Protein 2OGB (pdb70)

Organism: Mus musculus (NCBI:txid10090)

Nearest PDB structures (foldseek):
  2gwf-assembly2_D  TM=9.960E-01  e=7.190E-21  Homo sapiens
  2fzp-assembly1_A  TM=9.954E-01  e=4.644E-20  Homo sapiens
  2gwf-assembly2_D  TM=9.995E-01  e=9.262E-23  Homo sapiens
  2fzp-assembly1_A  TM=9.907E-01  e=5.782E-21  Homo sapiens

Secondary structure (DSSP, 8-state):
-HHHHHHHHHHSPBEEES-TT---S--HHHHHHHHHHHHHTT--HHHHHHHHHTTSGGGS-TTTSSHHHH--HHHHTT---EE-TTSS-EE--TT--------SS-----SS-EEE-/-HHHHHHHHHHHHHSPB-EES-TT---S--HHHHHHHHHHHHHTT--TTTHHHHHHTTSGGGS-TTTSSHHHH--TTGGGG---EE-TTSS-EE--TT--------SS-----SS-EE-

Sequence (236 aa):
EYNEILEWVNSLQPARVTRWGGISTPDAVLQAVIKRSLVESGCPASIVNELIENAHERSWPQGLATLETRQNRRYYENYVAKRIPGKQAVVVACENQHGDDVQEPGLVIFAHGVEEISTIEYNEILEWVNSLQPARVTRWGGISTPDAVLQAVIKRSLVESGCPASIVNELIENAHERSWPQGLATLETRQNRRYYENYVAKRIPGKQAVVVACENQHGDDVQEPGLVIFAHGVEE

InterPro domains:
  IPR001841 Zinc finger, RING-type [PF13923] (18-55)
  IPR001841 Zinc finger, RING-type [PS50089] (18-57)
  IPR001841 Zinc finger, RING-type [SM00184] (18-56)
  IPR013010 Zinc finger, SIAH-type [PS51081] (78-138)
  IPR013083 Zinc finger, RING/FYVE/PHD-type [G3DSA:3.30.40.10] (2-78)
  IPR013083 Zinc finger, RING/FYVE/PHD-type [G3DSA:3.30.40.10] (79-132)
  IPR015036 E3 ubiquitin-protein ligase NRDP1 [PF08941] (137-315)
  IPR017907 Zinc finger, RING-type, conserved site [PS00518] (34-43)
  IPR037255 NRDP1, C-terminal [SSF160088] (194-316)

GO terms:
  GO:0005515 protein binding (F, IPI)
  GO:0005128 erythropoietin receptor binding (F, IDA)
  GO:0005135 interleukin-3 receptor binding (F, IDA)
  GO:0045619 regulation of lymphocyte differentiation (P, IDA)
  GO:0045637 regulation of myeloid cell differentiation (P, IDA)
  GO:0000209 protein polyubiquitination (P, IDA)
  GO:1901525 negative regulation of mitophagy (P, IGI)

Solvent-accessible surface area: 13111 Å² total

Foldseek 3Di:
DVVLQVVLQVVFAWKDQQCLVFPQADDPVVLVVLLVLCVVSSNDPVCSVVQSVQAHLVNQQQCRNDPVSSVVVVVVNVFRWTDRPPFQKTWTPVVVVVDCSADPPTYMHGPDRMDGD/DVVQVVVQVVLQVLFAWKQFDDLLFDQADDPVVLVVLLVLCVVSVHDPVCSVVQSVQQHLVNQFPCRNDPVSSVVVVVVRLWGWTDSPPFQKTWTDVRPVVDPSADPPTYMHGPDGMDD

B-factor: mean 43.31, std 9.73, range [18.59, 101.83]

Structure (mmCIF, N/CA/C/O backbone):
data_2OGB
#
_entry.id   2OGB
#
_cell.length_a   157.427
_cell.length_b   58.227
_cell.length_c   37.387
_cell.angle_alpha   90.00
_cell.angle_beta   101.53
_cell.angle_gamma   90.00
#
_symmetry.space_group_name_H-M   'C 1 2 1'
#
loop_
_entity.id
_entity.type
_entity.pdbx_description
1 polymer 'RING finger protein 41'
2 non-polymer 'THIOCYANATE ION'
3 non-polymer GLYCEROL
4 water water
#
loop_
_atom_site.group_PDB
_atom_site.id
_atom_site.type_symbol
_atom_site.label_atom_id
_atom_site.label_alt_id
_atom_site.label_comp_id
_atom_site.label_asym_id
_atom_site.label_entity_id
_atom_site.label_seq_id
_atom_site.pdbx_PDB_ins_code
_atom_site.Cartn_x
_atom_site.Cartn_y
_atom_site.Cartn_z
_atom_site.occupancy
_atom_site.B_iso_or_equiv
_atom_site.auth_seq_id
_atom_site.auth_comp_id
_atom_site.auth_asym_id
_atom_site.auth_atom_id
_atom_site.pdbx_PDB_model_num
ATOM 1 N N . GLU A 1 4 ? -34.529 14.855 -14.662 1.00 48.56 195 GLU A N 1
ATOM 2 C CA . GLU A 1 4 ? -34.300 13.821 -13.618 1.00 48.25 195 GLU A CA 1
ATOM 3 C C . GLU A 1 4 ? -35.540 13.635 -12.744 1.00 46.32 195 GLU A C 1
ATOM 4 O O . GLU A 1 4 ? -35.911 12.506 -12.412 1.00 45.63 195 GLU A O 1
ATOM 10 N N . TYR A 1 5 ? -36.159 14.759 -12.384 1.00 43.00 196 TYR A N 1
ATOM 11 C CA . TYR A 1 5 ? -37.351 14.792 -11.544 1.00 42.75 196 TYR A CA 1
ATOM 12 C C . TYR A 1 5 ? -38.493 14.002 -12.169 1.00 40.41 196 TYR A C 1
ATOM 13 O O . TYR A 1 5 ? -39.144 13.208 -11.499 1.00 36.61 196 TYR A O 1
ATOM 22 N N . ASN A 1 6 ? -38.737 14.223 -13.456 1.00 40.12 197 ASN A N 1
ATOM 23 C CA . ASN A 1 6 ? -39.808 13.506 -14.144 1.00 41.82 197 ASN A CA 1
ATOM 24 C C . ASN A 1 6 ? -39.517 12.013 -14.302 1.00 39.65 197 ASN A C 1
ATOM 25 O O . ASN A 1 6 ? -40.438 11.210 -14.240 1.00 40.73 197 ASN A O 1
ATOM 30 N N . GLU A 1 7 ? -38.249 11.657 -14.520 1.00 39.98 198 GLU A N 1
ATOM 31 C CA . GLU A 1 7 ? -37.852 10.254 -14.653 1.00 41.47 198 GLU A CA 1
ATOM 32 C C . GLU A 1 7 ? -38.389 9.554 -13.418 1.00 41.04 198 GLU A C 1
ATOM 33 O O . GLU A 1 7 ? -39.238 8.653 -13.470 1.00 40.31 198 GLU A O 1
ATOM 39 N N . ILE A 1 8 ? -37.889 10.040 -12.293 1.00 40.22 199 ILE A N 1
ATOM 40 C CA . ILE A 1 8 ? -38.251 9.511 -11.000 1.00 39.35 199 ILE A CA 1
ATOM 41 C C . ILE A 1 8 ? -39.746 9.605 -10.718 1.00 36.85 199 ILE A C 1
ATOM 42 O O . ILE A 1 8 ? -40.367 8.619 -10.287 1.00 37.19 199 ILE A O 1
ATOM 47 N N . LEU A 1 9 ? -40.342 10.766 -10.980 1.00 35.78 200 LEU A N 1
ATOM 48 C CA . LEU A 1 9 ? -41.779 10.930 -10.724 1.00 37.14 200 LEU A CA 1
ATOM 49 C C . LEU A 1 9 ? -42.614 9.896 -11.467 1.00 37.07 200 LEU A C 1
ATOM 50 O O . LEU A 1 9 ? -43.500 9.259 -10.894 1.00 35.32 200 LEU A O 1
ATOM 55 N N . GLU A 1 10 ? -42.324 9.735 -12.751 1.00 35.44 201 GLU A N 1
ATOM 56 C CA . GLU A 1 10 ? -43.077 8.788 -13.553 1.00 37.12 201 GLU A CA 1
ATOM 57 C C . GLU A 1 10 ? -42.812 7.361 -13.101 1.00 38.72 201 GLU A C 1
ATOM 58 O O . GLU A 1 10 ? -43.728 6.543 -13.093 1.00 42.62 201 GLU A O 1
ATOM 64 N N . TRP A 1 11 ? -41.573 7.057 -12.720 1.00 37.97 202 TRP A N 1
ATOM 65 C CA . TRP A 1 11 ? -41.265 5.703 -12.258 1.00 36.71 202 TRP A CA 1
ATOM 66 C C . TRP A 1 11 ? -42.044 5.422 -10.977 1.00 36.18 202 TRP A C 1
ATOM 67 O O . TRP A 1 11 ? -42.717 4.398 -10.845 1.00 37.39 202 TRP A O 1
ATOM 78 N N . VAL A 1 12 ? -41.961 6.346 -10.030 1.00 36.73 203 VAL A N 1
ATOM 79 C CA . VAL A 1 12 ? -42.658 6.190 -8.762 1.00 39.18 203 VAL A CA 1
ATOM 80 C C . VAL A 1 12 ? -44.167 6.019 -8.944 1.00 40.28 203 VAL A C 1
ATOM 81 O O . VAL A 1 12 ? -44.769 5.110 -8.369 1.00 43.52 203 VAL A O 1
ATOM 85 N N . ASN A 1 13 ? -44.778 6.889 -9.747 1.00 43.23 204 ASN A N 1
ATOM 86 C CA . ASN A 1 13 ? -46.217 6.815 -9.980 1.00 42.72 204 ASN A CA 1
ATOM 87 C C . ASN A 1 13 ? -46.649 5.536 -10.676 1.00 42.97 204 ASN A C 1
ATOM 88 O O . ASN A 1 13 ? -47.785 5.088 -10.508 1.00 44.72 204 ASN A O 1
ATOM 93 N N . SER A 1 14 ? -45.744 4.930 -11.434 1.00 39.73 205 SER A N 1
ATOM 94 C CA . SER A 1 14 ? -46.084 3.704 -12.144 1.00 39.55 205 SER A CA 1
ATOM 95 C C . SER A 1 14 ? -46.108 2.478 -11.224 1.00 41.67 205 SER A C 1
ATOM 96 O O . SER A 1 14 ? -46.627 1.426 -11.599 1.00 41.26 205 SER A O 1
ATOM 99 N N . LEU A 1 15 ? -45.537 2.629 -10.028 1.00 39.82 206 LEU A N 1
ATOM 100 C CA . LEU A 1 15 ? -45.487 1.542 -9.054 1.00 41.50 206 LEU A CA 1
ATOM 101 C C . LEU A 1 15 ? -46.785 1.437 -8.289 1.00 42.48 206 LEU A C 1
ATOM 102 O O . LEU A 1 15 ? -47.455 2.443 -8.034 1.00 44.56 206 LEU A O 1
ATOM 107 N N . GLN A 1 16 ? -47.144 0.224 -7.908 1.00 43.83 207 GLN A N 1
ATOM 108 C CA . GLN A 1 16 ? -48.372 0.022 -7.196 1.00 48.16 207 GLN A CA 1
ATOM 109 C C . GLN A 1 16 ? -48.299 0.338 -5.718 1.00 46.74 207 GLN A C 1
ATOM 110 O O . GLN A 1 16 ? -47.263 0.134 -5.076 1.00 46.94 207 GLN A O 1
ATOM 116 N N . PRO A 1 17 ? -49.249 0.809 -5.247 1.00 47.55 208 PRO A N 1
ATOM 117 C CA . PRO A 1 17 ? -49.286 1.133 -3.818 1.00 46.40 208 PRO A CA 1
ATOM 118 C C . PRO A 1 17 ? -49.284 -0.178 -3.051 1.00 46.59 208 PRO A C 1
ATOM 119 O O . PRO A 1 17 ? -50.078 -1.070 -3.326 1.00 45.25 208 PRO A O 1
ATOM 123 N N . ALA A 1 18 ? -48.358 -0.307 -2.114 1.00 44.57 209 ALA A N 1
ATOM 124 C CA . ALA A 1 18 ? -48.252 -1.532 -1.329 1.00 43.66 209 ALA A CA 1
ATOM 125 C C . ALA A 1 18 ? -48.822 -1.412 0.080 1.00 45.37 209 ALA A C 1
ATOM 126 O O . ALA A 1 18 ? -48.680 -0.384 0.741 1.00 48.44 209 ALA A O 1
ATOM 128 N N . ARG A 1 19 ? -49.484 -2.474 0.523 1.00 44.35 210 ARG A N 1
ATOM 129 C CA . ARG A 1 19 ? -50.038 -2.514 1.866 1.00 44.59 210 ARG A CA 1
ATOM 130 C C . ARG A 1 19 ? -49.259 -3.560 2.668 1.00 43.09 210 ARG A C 1
ATOM 131 O O . ARG A 1 19 ? -49.412 -4.753 2.446 1.00 42.51 210 ARG A O 1
ATOM 139 N N . VAL A 1 20 ? -48.416 -3.110 3.592 1.00 41.33 211 VAL A N 1
ATOM 140 C CA . VAL A 1 20 ? -47.650 -4.029 4.424 1.00 41.84 211 VAL A CA 1
ATOM 141 C C . VAL A 1 20 ? -48.548 -4.427 5.595 1.00 43.17 211 VAL A C 1
ATOM 142 O O . VAL A 1 20 ? -48.859 -3.592 6.447 1.00 46.22 211 VAL A O 1
ATOM 146 N N . THR A 1 21 ? -48.968 -5.690 5.632 1.00 42.87 212 THR A N 1
ATOM 147 C CA . THR A 1 21 ? -49.857 -6.165 6.691 1.00 43.60 212 THR A CA 1
ATOM 148 C C . THR A 1 21 ? -49.120 -6.784 7.874 1.00 45.54 212 THR A C 1
ATOM 149 O O . THR A 1 21 ? -49.681 -6.900 8.960 1.00 45.26 212 THR A O 1
ATOM 153 N N . ARG A 1 22 ? -47.864 -7.174 7.679 1.00 45.51 213 ARG A N 1
ATOM 154 C CA . ARG A 1 22 ? -47.100 -7.758 8.771 1.00 46.64 213 ARG A CA 1
ATOM 155 C C . ARG A 1 22 ? -45.729 -7.099 8.891 1.00 45.62 213 ARG A C 1
ATOM 156 O O . ARG A 1 22 ? -44.741 -7.566 8.314 1.00 44.80 213 ARG A O 1
ATOM 164 N N . TRP A 1 23 ? -45.673 -6.007 9.644 1.00 43.95 214 TRP A N 1
ATOM 165 C CA . TRP A 1 23 ? -44.422 -5.288 9.831 1.00 42.99 214 TRP A CA 1
ATOM 166 C C . TRP A 1 23 ? -43.373 -6.119 10.555 1.00 41.94 214 TRP A C 1
ATOM 167 O O . TRP A 1 23 ? -42.180 -5.865 10.422 1.00 41.83 214 TRP A O 1
ATOM 178 N N . GLY A 1 24 ? -43.822 -7.113 11.315 1.00 41.40 215 GLY A N 1
ATOM 179 C CA . GLY A 1 24 ? -42.895 -7.964 12.041 1.00 41.50 215 GLY A CA 1
ATOM 180 C C . GLY A 1 24 ? -42.158 -8.925 11.125 1.00 42.44 215 GLY A C 1
ATOM 181 O O . GLY A 1 24 ? -41.143 -9.498 11.514 1.00 41.64 215 GLY A O 1
ATOM 182 N N . GLY A 1 25 ? -42.662 -9.092 9.905 1.00 42.46 216 GLY A N 1
ATOM 183 C CA . GLY A 1 25 ? -42.024 -9.991 8.955 1.00 39.99 216 GLY A CA 1
ATOM 184 C C . GLY A 1 25 ? -40.908 -9.347 8.149 1.00 38.27 216 GLY A C 1
ATOM 185 O O . GLY A 1 25 ? -40.471 -9.899 7.141 1.00 38.58 216 GLY A O 1
ATOM 194 N N . ILE A 1 27 ? -37.307 -8.162 6.859 1.00 39.99 218 ILE A N 1
ATOM 195 C CA . ILE A 1 27 ? -35.985 -8.784 6.778 1.00 39.68 218 ILE A CA 1
ATOM 196 C C . ILE A 1 27 ? -34.969 -7.643 6.855 1.00 40.33 218 ILE A C 1
ATOM 197 O O . ILE A 1 27 ? -34.599 -7.049 5.838 1.00 40.19 218 ILE A O 1
ATOM 202 N N . SER A 1 28 ? -34.524 -7.352 8.071 1.00 38.55 219 SER A N 1
ATOM 203 C CA . SER A 1 28 ? -33.591 -6.264 8.334 1.00 40.56 219 SER A CA 1
ATOM 204 C C . SER A 1 28 ? -32.168 -6.493 7.845 1.00 40.06 219 SER A C 1
ATOM 205 O O . SER A 1 28 ? 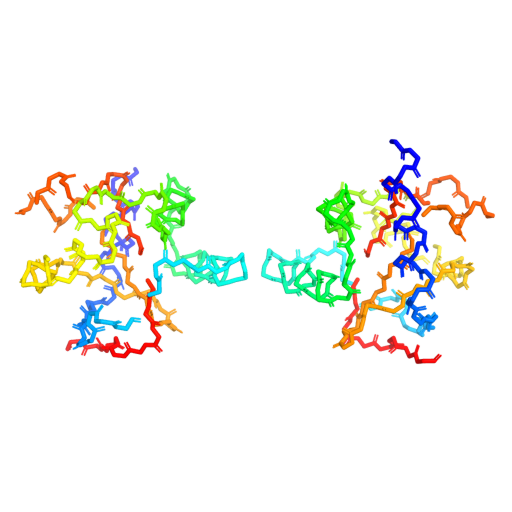-31.406 -5.546 7.666 1.00 37.58 219 SER A O 1
ATOM 208 N N . THR A 1 29 ? -31.815 -7.752 7.624 1.00 42.34 220 THR A N 1
ATOM 209 C CA . THR A 1 29 ? -30.479 -8.084 7.161 1.00 41.21 220 THR A CA 1
ATOM 210 C C . THR A 1 29 ? -30.529 -9.032 5.950 1.00 40.74 220 THR A C 1
ATOM 211 O O . THR A 1 29 ? -30.200 -10.219 6.099 1.00 40.30 220 THR A O 1
ATOM 215 N N . PRO A 1 30 ? -30.890 -8.601 4.906 1.00 40.25 221 PRO A N 1
ATOM 216 C CA . PRO A 1 30 ? -30.958 -9.440 3.704 1.00 39.36 221 PRO A CA 1
ATOM 217 C C . PRO A 1 30 ? -29.552 -9.799 3.250 1.00 40.59 221 PRO A C 1
ATOM 218 O O . PRO A 1 30 ? -28.670 -8.939 3.258 1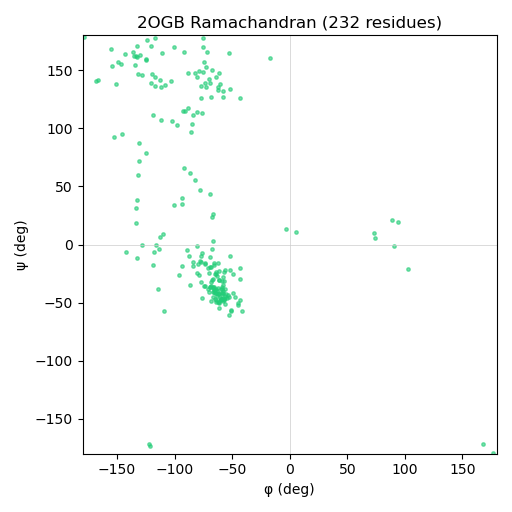.00 40.26 221 PRO A O 1
ATOM 222 N N . ASP A 1 31 ? -29.335 -11.049 2.827 1.00 39.42 222 ASP A N 1
ATOM 223 C CA . ASP A 1 31 ? -28.007 -11.456 2.369 1.00 38.13 222 ASP A CA 1
ATOM 224 C C . ASP A 1 31 ? -27.707 -10.905 0.986 1.00 35.70 222 ASP A C 1
ATOM 225 O O . ASP A 1 31 ? -28.547 -10.261 0.375 1.00 36.64 222 ASP A O 1
ATOM 230 N N . ALA A 1 32 ? -26.500 -11.174 0.503 1.00 37.38 223 ALA A N 1
ATOM 231 C CA . ALA A 1 32 ? -26.051 -10.693 -0.798 1.00 36.47 223 ALA A CA 1
ATOM 232 C C . ALA A 1 32 ? -26.956 -11.097 -1.958 1.00 37.25 223 ALA A C 1
ATOM 233 O O . ALA A 1 32 ? -27.163 -10.314 -2.883 1.00 40.04 223 ALA A O 1
ATOM 235 N N . VAL A 1 33 ? -27.483 -12.317 -1.919 1.00 37.76 224 VAL A N 1
ATOM 236 C CA . VAL A 1 33 ? -28.361 -12.778 -2.985 1.00 37.75 224 VAL A CA 1
ATOM 237 C C . VAL A 1 33 ? -29.680 -12.014 -2.975 1.00 36.07 224 VAL A C 1
ATOM 238 O O . VAL A 1 33 ? -30.126 -11.536 -4.013 1.00 37.22 224 VAL A O 1
ATOM 242 N N . LEU A 1 34 ? -30.304 -11.898 -1.807 1.00 36.24 225 LEU A N 1
ATOM 243 C CA . LEU A 1 34 ? -31.578 -11.190 -1.734 1.00 35.69 225 LEU A CA 1
ATOM 244 C C . LEU A 1 34 ? -31.434 -9.729 -2.196 1.00 35.80 225 LEU A C 1
ATOM 245 O O . LEU A 1 34 ? -32.308 -9.185 -2.876 1.00 35.08 225 LEU A O 1
ATOM 250 N N . GLN A 1 35 ? -30.316 -9.105 -1.844 1.00 36.35 226 GLN A N 1
ATOM 251 C CA . GLN A 1 35 ? -30.066 -7.730 -2.245 1.00 35.89 226 GLN A CA 1
ATOM 252 C C . GLN A 1 35 ? -29.966 -7.632 -3.767 1.00 35.51 226 GLN A C 1
ATOM 253 O O . GLN A 1 35 ? -30.535 -6.727 -4.375 1.00 35.79 226 GLN A O 1
ATOM 259 N N . ALA A 1 36 ? -29.247 -8.569 -4.378 1.00 37.19 227 ALA A N 1
ATOM 260 C CA . ALA A 1 36 ? -29.085 -8.560 -5.827 1.00 37.92 227 ALA A CA 1
ATOM 261 C C . ALA A 1 36 ? -30.447 -8.758 -6.483 1.00 37.83 227 ALA A C 1
ATOM 262 O O . ALA A 1 36 ? -30.770 -8.102 -7.468 1.00 41.08 227 ALA A O 1
ATOM 264 N N . VAL A 1 37 ? -31.249 -9.647 -5.906 1.00 36.63 228 VAL A N 1
ATOM 265 C CA . VAL A 1 37 ? -32.585 -9.937 -6.404 1.00 36.23 228 VAL A CA 1
ATOM 266 C C . VAL A 1 37 ? -33.506 -8.708 -6.411 1.00 39.33 228 VAL A C 1
ATOM 267 O O . VAL A 1 37 ? -34.212 -8.444 -7.393 1.00 37.25 228 VAL A O 1
ATOM 271 N N . ILE A 1 38 ? -33.514 -7.970 -5.306 1.00 38.39 229 ILE A N 1
ATOM 272 C CA . ILE A 1 38 ? -34.354 -6.781 -5.219 1.00 38.23 229 ILE A CA 1
ATOM 273 C C . ILE A 1 38 ? -33.868 -5.727 -6.218 1.00 38.06 229 ILE A C 1
ATOM 274 O O . ILE A 1 38 ? -34.673 -5.059 -6.847 1.00 38.12 229 ILE A O 1
ATOM 279 N N . LYS A 1 39 ? -32.555 -5.592 -6.378 1.00 37.08 230 LYS A N 1
ATOM 280 C CA . LYS A 1 39 ? -32.041 -4.631 -7.345 1.00 37.40 230 LYS A CA 1
ATOM 281 C C . LYS A 1 39 ? -32.502 -5.029 -8.749 1.00 36.10 230 LYS A C 1
ATOM 282 O O . LYS A 1 39 ? -32.916 -4.182 -9.549 1.00 37.07 230 LYS A O 1
ATOM 288 N N . ARG A 1 40 ? -32.439 -6.323 -9.049 1.00 38.91 231 ARG A N 1
ATOM 289 C CA . ARG A 1 40 ? -32.865 -6.795 -10.358 1.00 38.95 231 ARG A CA 1
ATOM 290 C C . ARG A 1 40 ? -34.320 -6.417 -10.585 1.00 39.83 231 ARG A C 1
ATOM 291 O O . ARG A 1 40 ? -34.688 -5.983 -11.674 1.00 41.19 231 ARG A O 1
ATOM 299 N N . SER A 1 41 ? -35.145 -6.569 -9.553 1.00 40.91 232 SER A N 1
ATOM 300 C CA . SER A 1 41 ? -36.559 -6.218 -9.658 1.00 40.41 232 SER A CA 1
ATOM 301 C C . SER A 1 41 ? -36.739 -4.717 -9.897 1.00 39.98 232 SER A C 1
ATOM 302 O O . SER A 1 41 ? -37.572 -4.309 -10.703 1.00 37.06 232 SER A O 1
ATOM 305 N N . LEU A 1 42 ? -35.956 -3.899 -9.193 1.00 38.65 233 LEU A N 1
ATOM 306 C CA . LEU A 1 42 ? -36.033 -2.442 -9.360 1.00 38.32 233 LEU A CA 1
ATOM 307 C C . LEU A 1 42 ? -35.660 -2.062 -10.799 1.00 40.06 233 LEU A C 1
ATOM 308 O O . LEU A 1 42 ? -36.366 -1.302 -11.472 1.00 40.80 233 LEU A O 1
ATOM 313 N N . VAL A 1 43 ? -34.540 -2.604 -11.252 1.00 39.48 234 VAL A N 1
ATOM 314 C CA . VAL A 1 43 ? -34.060 -2.369 -12.604 1.00 40.51 234 VAL A CA 1
ATOM 315 C C . VAL A 1 43 ? -35.114 -2.719 -13.646 1.00 40.68 234 VAL A C 1
ATOM 316 O O . VAL A 1 43 ? -35.347 -1.963 -14.596 1.00 41.96 234 VAL A O 1
ATOM 320 N N . GLU A 1 44 ? -35.755 -3.868 -13.487 1.00 40.50 235 GLU A N 1
ATOM 321 C CA . GLU A 1 44 ? -36.766 -4.294 -14.447 1.00 41.47 235 GLU A CA 1
ATOM 322 C C . GLU A 1 44 ? -38.040 -3.456 -14.389 1.00 41.89 235 GLU A C 1
ATOM 323 O O . GLU A 1 44 ? -38.764 -3.367 -15.381 1.00 42.23 235 GLU A O 1
ATOM 329 N N . SER A 1 45 ? -38.312 -2.841 -13.241 1.00 39.37 236 SER A N 1
ATOM 330 C CA . SER A 1 45 ? -39.501 -2.009 -13.104 1.00 37.18 236 SER A CA 1
ATOM 331 C C . SER A 1 45 ? -39.230 -0.626 -13.720 1.00 39.25 236 SER A C 1
ATOM 332 O O . SER A 1 45 ? -40.114 0.237 -13.752 1.00 35.80 236 SER A O 1
ATOM 335 N N . GLY A 1 46 ? -38.014 -0.427 -14.223 1.00 36.37 237 GLY A N 1
ATOM 336 C CA . GLY A 1 46 ? -37.659 0.849 -14.833 1.00 37.19 237 GLY A CA 1
ATOM 337 C C . GLY A 1 46 ? -37.104 1.902 -13.881 1.00 37.48 237 GLY A C 1
ATOM 338 O O . GLY A 1 46 ? -37.123 3.099 -14.189 1.00 37.79 237 GLY A O 1
ATOM 339 N N . CYS A 1 47 ? -36.590 1.472 -12.731 1.00 37.13 238 CYS A N 1
ATOM 340 C CA . CYS A 1 47 ? -36.047 2.412 -11.751 1.00 38.14 238 CYS A CA 1
ATOM 341 C C . CYS A 1 47 ? -34.933 3.257 -12.367 1.00 39.82 238 CYS A C 1
ATOM 342 O O . CYS A 1 47 ? -34.051 2.725 -13.038 1.00 39.85 238 CYS A O 1
ATOM 345 N N . PRO A 1 48 ? -34.965 4.395 -12.196 1.00 40.93 239 PRO A N 1
ATOM 346 C CA . PRO A 1 48 ? -33.923 5.270 -12.756 1.00 41.59 239 PRO A CA 1
ATOM 347 C C . PRO A 1 48 ? -32.545 4.940 -12.177 1.00 41.84 239 PRO A C 1
ATOM 348 O O . PRO A 1 48 ? -32.404 4.757 -10.973 1.00 40.86 239 PRO A O 1
ATOM 352 N N . ALA A 1 49 ? -31.541 4.875 -13.048 1.00 43.59 240 ALA A N 1
ATOM 353 C CA . ALA A 1 49 ? -30.170 4.566 -12.649 1.00 43.41 240 ALA A CA 1
ATOM 354 C C . ALA A 1 49 ? -29.600 5.540 -11.620 1.00 44.95 240 ALA A C 1
ATOM 355 O O . ALA A 1 49 ? -28.720 5.176 -10.834 1.00 46.88 240 ALA A O 1
ATOM 357 N N . SER A 1 50 ? -30.088 6.778 -11.630 1.00 40.96 241 SER A N 1
ATOM 358 C CA . SER A 1 50 ? -29.589 7.783 -10.699 1.00 40.90 241 SER A CA 1
ATOM 359 C C . SER A 1 50 ? -29.890 7.488 -9.227 1.00 40.99 241 SER A C 1
ATOM 360 O O . SER A 1 50 ? -29.274 8.082 -8.341 1.00 40.55 241 SER A O 1
ATOM 363 N N . ILE A 1 51 ? -30.819 6.575 -8.952 1.00 40.27 242 ILE A N 1
ATOM 364 C CA . ILE A 1 51 ? -31.153 6.252 -7.563 1.00 38.60 242 ILE A CA 1
ATOM 365 C C . ILE A 1 51 ? -31.218 4.766 -7.248 1.00 40.31 242 ILE A C 1
ATOM 366 O O . ILE A 1 51 ? -31.280 4.394 -6.085 1.00 41.84 242 ILE A O 1
ATOM 371 N N . VAL A 1 52 ? -31.205 3.914 -8.269 1.00 40.26 243 VAL A N 1
ATOM 372 C CA . VAL A 1 52 ? -31.310 2.480 -8.023 1.00 41.41 243 VAL A CA 1
ATOM 373 C C . VAL A 1 52 ? -30.291 1.923 -7.017 1.00 42.32 243 VAL A C 1
ATOM 374 O O . VAL A 1 52 ? -30.660 1.163 -6.122 1.00 42.47 243 VAL A O 1
ATOM 378 N N . ASN A 1 53 ? -29.028 2.319 -7.136 1.00 42.58 244 ASN A N 1
ATOM 379 C CA . ASN A 1 53 ? -27.994 1.832 -6.219 1.00 44.30 244 ASN A CA 1
ATOM 380 C C . ASN A 1 53 ? -28.148 2.347 -4.784 1.00 44.66 244 ASN A C 1
ATOM 381 O O . ASN A 1 53 ? -27.795 1.654 -3.833 1.00 43.75 244 ASN A O 1
ATOM 386 N N . GLU A 1 54 ? -28.670 3.559 -4.624 1.00 43.75 245 GLU A N 1
ATOM 387 C CA . GLU A 1 54 ? -28.847 4.119 -3.284 1.00 45.64 245 GLU A CA 1
ATOM 388 C C . GLU A 1 54 ? -29.980 3.402 -2.545 1.00 43.39 245 GLU A C 1
ATOM 389 O O . GLU A 1 54 ? -29.885 3.144 -1.350 1.00 41.49 245 GLU A O 1
ATOM 395 N N . LEU A 1 55 ? -31.047 3.070 -3.262 1.00 42.74 246 LEU A N 1
ATOM 396 C CA . LEU A 1 55 ? -32.166 2.359 -2.650 1.00 42.24 246 LEU A CA 1
ATOM 397 C C . LEU A 1 55 ? -31.731 1.002 -2.101 1.00 42.46 246 LEU A C 1
ATOM 398 O O . LEU A 1 55 ? -32.133 0.615 -1.007 1.00 41.27 246 LEU A O 1
ATOM 403 N N . ILE A 1 56 ? -30.915 0.281 -2.863 1.00 42.44 247 ILE A N 1
ATOM 404 C CA . ILE A 1 56 ? -30.450 -1.034 -2.434 1.00 43.06 24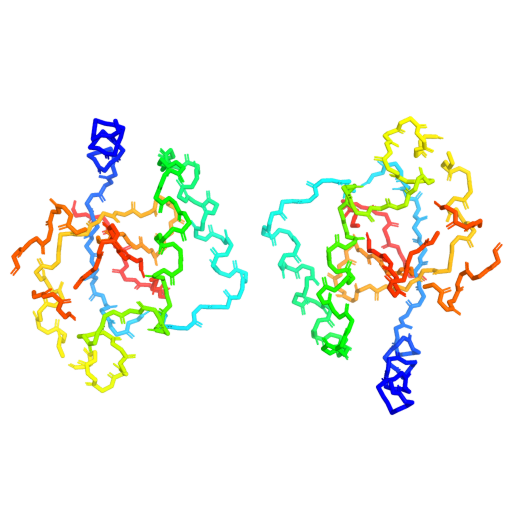7 ILE A CA 1
ATOM 405 C C . ILE A 1 56 ? -29.543 -0.928 -1.215 1.00 43.26 247 ILE A C 1
ATOM 406 O O . ILE A 1 56 ? -29.626 -1.742 -0.295 1.00 41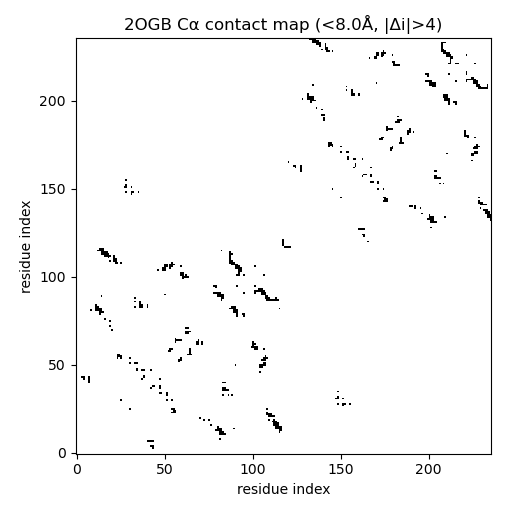.39 247 ILE A O 1
ATOM 411 N N . GLU A 1 57 ? -28.670 0.069 -1.216 1.00 43.27 248 GLU A N 1
ATOM 412 C CA . GLU A 1 57 ? -27.795 0.250 -0.077 1.00 46.70 248 GLU A CA 1
ATOM 413 C C . GLU A 1 57 ? -28.707 0.433 1.126 1.00 44.78 248 GLU A C 1
ATOM 414 O O . GLU A 1 57 ? -28.396 -0.012 2.241 1.00 44.16 248 GLU A O 1
ATOM 420 N N . ASN A 1 58 ? -29.850 1.079 0.894 1.00 42.15 249 ASN A N 1
ATOM 421 C CA . ASN A 1 58 ? -30.794 1.344 1.979 1.00 41.28 249 ASN A CA 1
ATOM 422 C C . ASN A 1 58 ? -31.889 0.289 2.151 1.00 40.66 249 ASN A C 1
ATOM 423 O O . ASN A 1 58 ? -33.021 0.615 2.507 1.00 40.00 249 ASN A O 1
ATOM 428 N N . ALA A 1 59 ? -31.552 -0.976 1.907 1.00 40.61 250 ALA A N 1
ATOM 429 C CA . ALA A 1 59 ? -32.519 -2.052 2.067 1.00 38.93 250 ALA A CA 1
ATOM 430 C C . ALA A 1 59 ? -32.064 -2.912 3.235 1.00 39.59 250 ALA A C 1
ATOM 431 O O . ALA A 1 59 ? -32.647 -3.957 3.528 1.00 41.92 250 ALA A O 1
ATOM 433 N N . HIS A 1 60 ? -31.024 -2.442 3.915 1.00 40.49 251 HIS A N 1
ATOM 434 C CA . HIS A 1 60 ? -30.440 -3.162 5.044 1.00 41.53 251 HIS A CA 1
ATOM 435 C C . HIS A 1 60 ? -30.235 -2.256 6.271 1.00 41.68 251 HIS A C 1
ATOM 436 O O . HIS A 1 60 ? -29.963 -1.062 6.126 1.00 41.58 251 HIS A O 1
ATOM 443 N N . GLU A 1 61 ? -30.377 -2.829 7.468 1.00 42.12 252 GLU A N 1
ATOM 444 C CA . GLU A 1 61 ? -30.217 -2.090 8.735 1.00 45.68 252 GLU A CA 1
ATOM 445 C C . GLU A 1 61 ? -29.049 -1.111 8.765 1.00 45.05 252 GLU A C 1
ATOM 446 O O . GLU A 1 61 ? -29.224 0.076 9.040 1.00 46.18 252 GLU A O 1
ATOM 452 N N . ARG A 1 62 ? -27.854 -1.639 8.524 1.00 43.88 253 ARG A N 1
ATOM 453 C CA . ARG A 1 62 ? -26.625 -0.860 8.537 1.00 43.76 253 ARG A CA 1
ATOM 454 C C . ARG A 1 62 ? -26.749 0.482 7.840 1.00 43.38 253 ARG A C 1
ATOM 455 O O . ARG A 1 62 ? -25.949 1.387 8.082 1.00 43.34 253 ARG A O 1
ATOM 463 N N . SER A 1 63 ? -27.750 0.625 6.983 1.00 40.47 254 SER A N 1
ATOM 464 C CA . SER A 1 63 ? -27.904 1.867 6.245 1.00 43.24 254 SER A CA 1
ATOM 465 C C . SER A 1 63 ? -29.218 2.605 6.533 1.00 42.77 254 SER A C 1
ATOM 466 O O . SER A 1 63 ? -29.402 3.725 6.083 1.00 46.14 254 SER A O 1
ATOM 469 N N . TRP A 1 64 ? -30.111 1.984 7.295 1.00 41.27 255 TRP A N 1
ATOM 470 C CA . TRP A 1 64 ? -31.401 2.584 7.614 1.00 39.17 255 TRP A CA 1
ATOM 471 C C . TRP A 1 64 ? -31.353 3.750 8.605 1.00 39.54 255 TRP A C 1
ATOM 472 O O . TRP A 1 64 ? -30.439 3.820 9.426 1.00 38.19 255 TRP A O 1
ATOM 483 N N . PRO A 1 65 ? -32.201 4.555 8.545 1.00 41.25 256 PRO A N 1
ATOM 484 C CA . PRO A 1 65 ? -32.255 5.701 9.462 1.00 42.63 256 PRO A CA 1
ATOM 485 C C . PRO A 1 65 ? -32.553 5.207 10.875 1.00 43.71 256 PRO A C 1
ATOM 486 O O . PRO A 1 65 ? -33.224 4.195 11.047 1.00 43.68 256 PRO A O 1
ATOM 490 N N . GLN A 1 66 ? -32.061 5.928 11.877 1.00 45.51 257 GLN A N 1
ATOM 491 C CA . GLN A 1 66 ? -32.232 5.565 13.282 1.00 45.36 257 GLN A CA 1
ATOM 492 C C . GLN A 1 66 ? -33.626 5.088 13.723 1.00 43.71 257 GLN A C 1
ATOM 493 O O . GLN A 1 66 ? -33.753 4.259 14.633 1.00 44.17 257 GLN A O 1
ATOM 499 N N . GLY A 1 67 ? -34.671 5.573 13.066 1.00 43.59 258 GLY A N 1
ATOM 500 C CA . GLY A 1 67 ? -36.011 5.133 13.422 1.00 42.56 258 GLY A CA 1
ATOM 501 C C . GLY A 1 67 ? -36.254 3.676 13.048 1.00 41.71 258 GLY A C 1
ATOM 502 O O . GLY A 1 67 ? -37.249 3.091 13.470 1.00 42.27 258 GLY A O 1
ATOM 503 N N . LEU A 1 68 ? -35.334 3.092 12.279 1.00 40.58 259 LEU A N 1
ATOM 504 C CA . LEU A 1 68 ? -35.438 1.705 11.809 1.00 42.18 259 LEU A CA 1
ATOM 505 C C . LEU A 1 68 ? -34.174 0.886 12.098 1.00 43.81 259 LEU A C 1
ATOM 506 O O . LEU A 1 68 ? -34.102 -0.301 11.773 1.00 43.41 259 LEU A O 1
ATOM 511 N N . ALA A 1 69 ? -33.181 1.528 12.700 1.00 44.58 260 ALA A N 1
ATOM 512 C CA . ALA A 1 69 ? -31.895 0.893 12.977 1.00 45.94 260 ALA A CA 1
ATOM 513 C C . ALA A 1 69 ? -31.896 -0.456 13.687 1.00 45.84 260 ALA A C 1
ATOM 514 O O . ALA A 1 69 ? -31.345 -1.431 13.173 1.00 48.50 260 ALA A O 1
ATOM 516 N N . THR A 1 70 ? -32.515 -0.523 14.857 1.00 43.92 261 THR A N 1
ATOM 517 C CA . THR A 1 70 ? -32.519 -1.759 15.629 1.00 42.46 261 THR A CA 1
ATOM 518 C C . THR A 1 70 ? -33.869 -2.438 15.717 1.00 40.41 261 THR A C 1
ATOM 519 O O . THR A 1 70 ? -34.897 -1.833 15.430 1.00 40.33 261 THR A O 1
ATOM 523 N N . LEU A 1 71 ? -33.854 -3.701 16.132 1.00 38.00 262 LEU A N 1
ATOM 524 C CA . LEU A 1 71 ? -35.072 -4.479 16.264 1.00 39.17 262 LEU A CA 1
ATOM 525 C C . LEU A 1 71 ? -36.009 -3.950 17.348 1.00 39.95 262 LEU A C 1
ATOM 526 O O . LEU A 1 71 ? -37.229 -3.947 17.172 1.00 38.35 262 LEU A O 1
ATOM 531 N N . GLU A 1 72 ? -35.437 -3.539 18.477 1.00 39.63 263 GLU A N 1
ATOM 532 C CA . GLU A 1 72 ? -36.223 -2.999 19.583 1.00 40.20 263 GLU A CA 1
ATOM 533 C C . GLU A 1 72 ? -36.884 -1.687 19.154 1.00 38.93 263 GLU A C 1
ATOM 534 O O . GLU A 1 72 ? -38.028 -1.416 19.499 1.00 37.09 263 GLU A O 1
ATOM 540 N N . THR A 1 73 ? -36.153 -0.878 18.401 1.00 36.72 264 THR A N 1
ATOM 541 C CA . THR A 1 73 ? -36.674 0.391 17.911 1.00 37.69 264 THR A CA 1
ATOM 542 C C . THR A 1 73 ? -37.813 0.127 16.920 1.00 36.83 264 THR A C 1
ATOM 543 O O . THR A 1 73 ? -38.867 0.764 16.978 1.00 35.73 264 THR A O 1
ATOM 547 N N . ARG A 1 74 ? -37.591 -0.821 16.016 1.00 35.10 265 ARG A N 1
ATOM 548 C CA . ARG A 1 74 ? -38.597 -1.175 15.033 1.00 35.42 265 ARG A CA 1
ATOM 549 C C . ARG A 1 74 ? -39.875 -1.642 15.735 1.00 36.12 265 ARG A C 1
ATOM 550 O O . ARG A 1 74 ? -40.982 -1.329 15.293 1.00 38.73 265 ARG A O 1
ATOM 558 N N . GLN A 1 75 ? -39.728 -2.375 16.836 1.00 33.48 266 GLN A N 1
ATOM 559 C CA . GLN A 1 75 ? -40.891 -2.861 17.570 1.00 33.96 266 GLN A CA 1
ATOM 560 C C . GLN A 1 75 ? -41.626 -1.688 18.195 1.00 36.08 266 GLN A C 1
ATOM 561 O O . GLN A 1 75 ? -42.859 -1.628 18.171 1.00 38.51 266 GLN A O 1
ATOM 575 N N . ASN A 1 77 ? -41.524 1.493 17.159 1.00 32.50 268 ASN A N 1
ATOM 576 C CA . ASN A 1 77 ? -42.016 2.402 16.116 1.00 35.05 268 ASN A CA 1
ATOM 577 C C . ASN A 1 77 ? -43.012 1.805 15.124 1.00 35.20 268 ASN A C 1
ATOM 578 O O . ASN A 1 77 ? -43.334 2.427 14.109 1.00 35.63 268 ASN A O 1
ATOM 583 N N . ARG A 1 78 ? -43.507 0.613 15.422 1.00 36.16 269 ARG A N 1
ATOM 584 C CA . ARG A 1 78 ? -44.449 -0.075 14.546 1.00 37.67 269 ARG A CA 1
ATOM 585 C C . ARG A 1 78 ? -45.667 0.765 14.192 1.00 34.76 269 ARG A C 1
ATOM 586 O O . ARG A 1 78 ? -46.101 0.782 13.036 1.00 36.00 269 ARG A O 1
ATOM 594 N N . ARG A 1 79 ? -46.222 1.452 15.189 1.00 33.65 270 ARG A N 1
ATOM 595 C CA . ARG A 1 79 ? -47.398 2.291 14.974 1.00 35.84 270 ARG A CA 1
ATOM 596 C C . ARG A 1 79 ? -47.177 3.352 13.902 1.00 36.60 270 ARG A C 1
ATOM 597 O O . ARG A 1 79 ? -48.108 3.719 13.200 1.00 40.11 270 ARG A O 1
ATOM 605 N N . TYR A 1 80 ? -45.952 3.838 13.760 1.00 34.98 271 TYR A N 1
ATOM 606 C CA . TYR A 1 80 ? -45.687 4.869 12.768 1.00 35.06 271 TYR A CA 1
ATOM 607 C C . TYR A 1 80 ? -45.509 4.347 11.345 1.00 36.57 271 TYR A C 1
ATOM 608 O O . TYR A 1 80 ? -45.742 5.083 10.385 1.00 34.84 271 TYR A O 1
ATOM 617 N N . TYR A 1 81 ? -45.112 3.082 11.205 1.00 36.54 272 TYR A N 1
ATOM 618 C CA . TYR A 1 81 ? -44.898 2.502 9.883 1.00 35.81 272 TYR A CA 1
ATOM 619 C C . TYR A 1 81 ? -46.177 2.497 9.043 1.00 35.42 272 TYR A C 1
ATOM 620 O O . TYR A 1 81 ? -46.108 2.612 7.828 1.00 34.92 272 TYR A O 1
ATOM 629 N N . GLU A 1 82 ? -47.334 2.391 9.698 1.00 38.27 273 GLU A N 1
ATOM 630 C CA . GLU A 1 82 ? -48.640 2.385 9.025 1.00 38.90 273 GLU A CA 1
ATOM 631 C C . GLU A 1 82 ? -48.828 3.655 8.189 1.00 39.43 273 GLU A C 1
ATOM 632 O O . GLU A 1 82 ? -49.619 3.687 7.238 1.00 37.49 273 GLU A O 1
ATOM 638 N N . ASN A 1 83 ? -48.102 4.707 8.552 1.00 36.46 274 ASN A N 1
ATOM 639 C CA . ASN A 1 83 ? -48.211 5.968 7.841 1.00 36.62 274 ASN A CA 1
ATOM 640 C C . ASN A 1 83 ? -47.272 6.134 6.653 1.00 37.37 274 ASN A C 1
ATOM 641 O O . ASN A 1 83 ? -47.358 7.127 5.940 1.00 38.76 274 ASN A O 1
ATOM 646 N N . TYR A 1 84 ? -46.378 5.171 6.429 1.00 33.22 275 TYR A N 1
ATOM 647 C CA . TYR A 1 84 ? -45.483 5.253 5.282 1.00 34.99 275 TYR A CA 1
ATOM 648 C C . TYR A 1 84 ? -46.304 5.201 3.990 1.00 37.74 275 TYR A C 1
ATOM 649 O O . TYR A 1 84 ? -47.319 4.510 3.929 1.00 34.53 275 TYR A O 1
ATOM 658 N N . VAL A 1 85 ? -45.868 5.945 2.976 1.00 37.99 276 VAL A N 1
ATOM 659 C CA . VAL A 1 85 ? -46.493 5.900 1.651 1.00 36.25 276 VAL A CA 1
ATOM 660 C C . VAL A 1 85 ? -45.528 4.933 0.960 1.00 38.49 276 VAL A C 1
ATOM 661 O O . VAL A 1 85 ? -44.408 5.301 0.597 1.00 41.45 276 VAL A O 1
ATOM 665 N N . ALA A 1 86 ? -45.964 3.688 0.817 1.00 39.01 277 ALA A N 1
ATOM 666 C CA . ALA A 1 86 ? -45.128 2.641 0.250 1.00 39.47 277 ALA A CA 1
ATOM 667 C C . ALA A 1 86 ? -45.569 2.127 -1.111 1.00 38.90 277 ALA A C 1
ATOM 668 O O . ALA A 1 86 ? -46.750 1.859 -1.341 1.00 38.35 277 ALA A O 1
ATOM 670 N N . LYS A 1 87 ? -44.592 1.979 -1.997 1.00 38.23 278 LYS A N 1
ATOM 671 C CA . LYS A 1 87 ? -44.817 1.485 -3.352 1.00 37.83 278 LYS A CA 1
ATOM 672 C C . LYS A 1 87 ? -44.247 0.072 -3.479 1.00 39.11 278 LYS A C 1
ATOM 673 O O . LYS A 1 87 ? -43.144 -0.212 -3.008 1.00 37.35 278 LYS A O 1
ATOM 679 N N . ARG A 1 88 ? -45.005 -0.794 -4.133 1.00 39.35 279 ARG A N 1
ATOM 680 C CA . ARG A 1 88 ? -44.640 -2.189 -4.338 1.00 40.89 279 ARG A CA 1
ATOM 681 C C . ARG A 1 88 ? -43.523 -2.405 -5.362 1.00 41.67 279 ARG A C 1
ATOM 682 O O . ARG A 1 88 ? -43.518 -1.787 -6.424 1.00 42.98 279 ARG A O 1
ATOM 690 N N . ILE A 1 89 ? -42.573 -3.274 -5.031 1.00 42.08 280 ILE A N 1
ATOM 691 C CA . ILE A 1 89 ? -41.507 -3.619 -5.966 1.00 41.47 280 ILE A CA 1
ATOM 692 C C . ILE A 1 89 ? -42.126 -4.839 -6.675 1.00 43.52 280 ILE A C 1
ATOM 693 O O . ILE A 1 89 ? -42.385 -5.856 -6.031 1.00 43.97 280 ILE A O 1
ATOM 698 N N . PRO A 1 90 ? -42.365 -4.744 -7.809 1.00 43.45 281 PRO A N 1
ATOM 699 C CA . PRO A 1 90 ? -42.970 -5.798 -8.641 1.00 41.75 281 PRO A CA 1
ATOM 700 C C . PRO A 1 90 ? -42.463 -7.229 -8.485 1.00 42.62 281 PRO A C 1
ATOM 701 O O . PRO A 1 90 ? -41.275 -7.490 -8.600 1.00 45.04 281 PRO A O 1
ATOM 705 N N . GLY A 1 91 ? -43.391 -8.150 -8.234 1.00 43.65 282 GLY A N 1
ATOM 706 C CA . GLY A 1 91 ? -43.046 -9.553 -8.088 1.00 42.13 282 GLY A CA 1
ATOM 707 C C . GLY A 1 91 ? -42.337 -9.921 -6.797 1.00 42.53 282 GLY A C 1
ATOM 708 O O . GLY A 1 91 ? -41.862 -11.048 -6.645 1.00 41.71 282 GLY A O 1
ATOM 709 N N . LYS A 1 92 ? -42.272 -8.992 -5.848 1.00 39.44 283 LYS A N 1
ATOM 710 C CA . LYS A 1 92 ? -41.588 -9.292 -4.603 1.00 39.67 283 LYS A CA 1
ATOM 711 C C . LYS A 1 92 ? -42.322 -8.860 -3.343 1.00 39.61 283 LYS A C 1
ATOM 712 O O . LYS A 1 92 ? -43.244 -8.042 -3.387 1.00 38.88 283 LYS A O 1
ATOM 718 N N . GLN A 1 93 ? -41.909 -9.433 -2.217 1.00 39.15 284 GLN A N 1
ATOM 719 C CA . GLN A 1 93 ? -42.477 -9.079 -0.924 1.00 39.03 284 GLN A CA 1
ATOM 720 C C . GLN A 1 93 ? -41.577 -7.964 -0.411 1.00 37.76 284 GLN A C 1
ATOM 721 O O . GLN A 1 93 ? -40.848 -8.117 0.575 1.00 38.30 284 GLN A O 1
ATOM 727 N N . ALA A 1 94 ? -41.619 -6.842 -1.121 1.00 37.91 285 ALA A N 1
ATOM 728 C CA . ALA A 1 94 ? -40.785 -5.699 -0.785 1.00 36.78 285 ALA A CA 1
ATOM 729 C C . ALA A 1 94 ? -41.399 -4.389 -1.269 1.00 38.42 285 ALA A C 1
ATOM 730 O O . ALA A 1 94 ? -42.159 -4.355 -2.238 1.00 37.34 285 ALA A O 1
ATOM 732 N N . VAL A 1 95 ? -41.059 -3.310 -0.582 1.00 37.88 286 VAL A N 1
ATOM 733 C CA . VAL A 1 95 ? -41.575 -2.002 -0.932 1.00 37.30 286 VAL A CA 1
ATOM 734 C C . VAL A 1 95 ? -40.463 -0.975 -0.947 1.00 37.46 286 VAL A C 1
ATOM 735 O O . VAL A 1 95 ? -39.386 -1.193 -0.387 1.00 39.03 286 VAL A O 1
ATOM 739 N N . VAL A 1 96 ? -40.732 0.147 -1.598 1.00 38.58 287 VAL A N 1
ATOM 740 C CA . VAL A 1 96 ? -39.797 1.257 -1.628 1.00 38.81 287 VAL A CA 1
ATOM 741 C C . VAL A 1 96 ? -40.519 2.414 -0.930 1.00 39.28 287 VAL A C 1
ATOM 742 O O . VAL A 1 96 ? -41.715 2.630 -1.137 1.00 41.02 287 VAL A O 1
ATOM 746 N N . VAL A 1 97 ? -39.806 3.127 -0.069 1.00 37.84 288 VAL A N 1
ATOM 747 C CA . VAL A 1 97 ? -40.381 4.281 0.607 1.00 37.47 288 VAL A CA 1
ATOM 748 C C . VAL A 1 97 ? -39.546 5.467 0.131 1.00 38.65 288 VAL A C 1
ATOM 749 O O . VAL A 1 97 ? -38.406 5.655 0.557 1.00 37.49 288 VAL A O 1
ATOM 761 N N . ALA A 1 99 ? -38.387 9.249 -0.219 1.00 36.88 290 ALA A N 1
ATOM 762 C CA . ALA A 1 99 ? -38.335 10.431 0.624 1.00 37.49 290 ALA A CA 1
ATOM 763 C C . ALA A 1 99 ? -39.272 11.498 0.098 1.00 37.92 290 ALA A C 1
ATOM 764 O O . ALA A 1 99 ? -39.938 12.186 0.884 1.00 38.61 290 ALA A O 1
ATOM 766 N N . CYS A 1 100 ? -39.341 11.613 -1.229 1.00 37.86 291 CYS A N 1
ATOM 767 C CA . CYS A 1 100 ? -40.156 12.631 -1.895 1.00 39.14 291 CYS A CA 1
ATOM 768 C C . CYS A 1 100 ? -41.667 12.472 -1.744 1.00 39.88 291 CYS A C 1
ATOM 769 O O . CYS A 1 100 ? -42.440 13.319 -2.214 1.00 38.85 291 CYS A O 1
ATOM 772 N N . GLU A 1 101 ? -42.104 11.395 -1.104 1.00 39.45 292 GLU A N 1
ATOM 773 C CA . GLU A 1 101 ? -43.525 11.270 -0.822 1.00 40.32 292 GLU A CA 1
ATOM 774 C C . GLU A 1 101 ? -43.777 10.837 0.620 1.00 37.69 292 GLU A C 1
ATOM 775 O O . GLU A 1 101 ? -44.855 10.394 0.961 1.00 37.01 292 GLU A O 1
ATOM 781 N N . ASN A 1 102 ? -42.767 11.006 1.465 1.00 35.35 293 ASN A N 1
ATOM 782 C CA . ASN A 1 102 ? -42.860 10.660 2.882 1.00 38.09 293 ASN A CA 1
ATOM 783 C C . ASN A 1 102 ? -42.318 11.773 3.778 1.00 34.64 293 ASN A C 1
ATOM 784 O O . ASN A 1 102 ? -41.779 11.518 4.866 1.00 35.39 293 ASN A O 1
ATOM 789 N N . GLN A 1 103 ? -42.459 13.012 3.314 1.00 34.04 294 GLN A N 1
ATOM 790 C CA . GLN A 1 103 ? -41.987 14.149 4.087 1.00 30.97 294 GLN A CA 1
ATOM 791 C C . GLN A 1 103 ? -42.731 14.219 5.422 1.00 30.90 294 GLN A C 1
ATOM 792 O O . GLN A 1 103 ? -42.231 14.806 6.384 1.00 33.98 294 GLN A O 1
ATOM 798 N N . HIS A 1 104 ? -43.920 13.619 5.491 1.00 31.02 295 HIS A N 1
ATOM 799 C CA . HIS A 1 104 ? -44.701 13.619 6.734 1.00 32.96 295 HIS A CA 1
ATOM 800 C C . HIS A 1 104 ? -44.069 12.765 7.835 1.00 35.71 295 HIS A C 1
ATOM 801 O O . HIS A 1 104 ? -44.428 12.910 9.001 1.00 35.72 295 HIS A O 1
ATOM 816 N N . GLY A 1 106 ? -40.700 11.388 10.107 1.00 47.23 297 GLY A N 1
ATOM 817 C CA . GLY A 1 106 ? -39.505 12.053 10.615 1.00 51.19 297 GLY A CA 1
ATOM 818 C C . GLY A 1 106 ? -38.269 11.796 9.752 1.00 52.71 297 GLY A C 1
ATOM 819 O O . GLY A 1 106 ? -38.299 10.954 8.853 1.00 51.09 297 GLY A O 1
ATOM 820 N N . ASP A 1 107 ? -37.180 12.524 10.011 1.00 53.47 298 ASP A N 1
ATOM 821 C CA . ASP A 1 107 ? -35.943 12.342 9.245 1.00 54.30 298 ASP A CA 1
ATOM 822 C C . ASP A 1 107 ? -35.272 11.080 9.770 1.00 50.03 298 ASP A C 1
ATOM 823 O O . ASP A 1 107 ? -34.303 10.575 9.199 1.00 49.95 298 ASP A O 1
ATOM 828 N N . ASP A 1 108 ? -35.814 10.584 10.875 1.00 45.97 299 ASP A N 1
ATOM 829 C CA . ASP A 1 108 ? -35.334 9.370 11.509 1.00 43.16 299 ASP A CA 1
ATOM 830 C C . ASP A 1 108 ? -36.159 8.203 10.981 1.00 38.62 299 ASP A C 1
ATOM 831 O O . ASP A 1 108 ? -35.943 7.062 11.368 1.00 38.92 299 ASP A O 1
ATOM 844 N N . VAL A 1 110 ? -37.004 8.165 7.420 1.00 27.98 301 VAL A N 1
ATOM 845 C CA . VAL A 1 110 ? -36.649 7.973 6.019 1.00 31.95 301 VAL A CA 1
ATOM 846 C C . VAL A 1 110 ? -35.412 8.805 5.619 1.00 35.68 301 VAL A C 1
ATOM 847 O O . VAL A 1 110 ? -35.050 9.732 6.338 1.00 39.75 301 VAL A O 1
ATOM 851 N N . GLN A 1 111 ? -34.811 8.497 4.479 1.00 37.70 302 GLN A N 1
ATOM 852 C CA . GLN A 1 111 ? -33.646 9.200 4.034 1.00 41.92 302 GLN A CA 1
ATOM 853 C C . GLN A 1 111 ? -33.648 9.273 2.505 1.00 42.25 302 GLN A C 1
ATOM 854 O O . GLN A 1 111 ? -34.306 8.417 1.870 1.00 43.72 302 GLN A O 1
ATOM 860 N N . GLU A 1 112 ? -32.945 10.292 1.914 1.00 42.67 303 GLU A N 1
ATOM 861 C CA . GLU A 1 112 ? -32.877 10.476 0.495 1.00 44.07 303 GLU A CA 1
ATOM 862 C C . GLU A 1 112 ? -31.997 9.455 -0.203 1.00 40.81 303 GLU A C 1
ATOM 863 O O . GLU A 1 112 ? -31.004 9.008 0.351 1.00 41.26 303 GLU A O 1
ATOM 869 N N . PRO A 1 113 ? -32.382 9.003 -1.2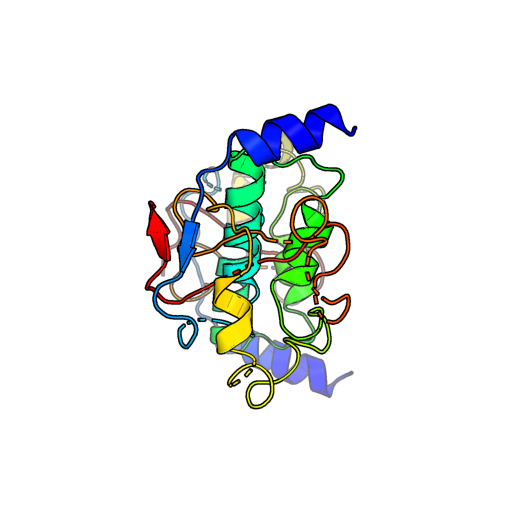42 1.00 37.08 304 PRO A N 1
ATOM 870 C CA . PRO A 1 113 ? -33.613 9.313 -2.024 1.00 35.12 304 PRO A CA 1
ATOM 871 C C . PRO A 1 113 ? -34.822 8.510 -1.521 1.00 32.56 304 PRO A C 1
ATOM 872 O O . PRO A 1 113 ? -35.978 8.817 -1.858 1.00 29.09 304 PRO A O 1
ATOM 876 N N . GLY A 1 114 ? -34.567 7.480 -0.722 1.00 31.64 305 GLY A N 1
ATOM 877 C CA . GLY A 1 114 ? -35.643 6.664 -0.192 1.00 31.04 305 GLY A CA 1
ATOM 878 C C . GLY A 1 114 ? -35.026 5.429 0.422 1.00 32.86 305 GLY A C 1
ATOM 879 O O . GLY A 1 114 ? -33.811 5.365 0.543 1.00 29.22 305 GLY A O 1
ATOM 880 N N . LEU A 1 115 ? -35.839 4.456 0.815 1.00 37.16 306 LEU A N 1
ATOM 881 C CA . LEU A 1 115 ? -35.297 3.233 1.392 1.00 37.50 306 LEU A CA 1
ATOM 882 C C . LEU A 1 115 ? -36.131 2.040 0.943 1.00 39.25 306 LEU A C 1
ATOM 883 O O . LEU A 1 115 ? -37.242 2.205 0.415 1.00 38.23 306 LEU A O 1
ATOM 888 N N . VAL A 1 116 ? -35.570 0.850 1.124 1.00 37.98 307 VAL A N 1
ATOM 889 C CA . VAL A 1 116 ? -36.239 -0.377 0.741 1.00 37.46 307 VAL A CA 1
ATOM 890 C C . VAL A 1 116 ? -36.406 -1.297 1.938 1.00 35.98 307 VAL A C 1
ATOM 891 O O . VAL A 1 116 ? -35.499 -1.458 2.752 1.00 37.28 307 VAL A O 1
ATOM 903 N N . ILE A 1 118 ? -37.692 -5.176 2.821 1.00 36.29 309 ILE A N 1
ATOM 904 C CA . ILE A 1 118 ? -38.037 -6.489 2.291 1.00 34.48 309 ILE A CA 1
ATOM 905 C C . ILE A 1 118 ? -38.715 -7.262 3.413 1.00 34.77 309 ILE A C 1
ATOM 906 O O . ILE A 1 118 ? -38.312 -7.156 4.572 1.00 36.37 309 ILE A O 1
ATOM 911 N N . PHE A 1 119 ? -39.749 -8.021 3.069 1.00 34.26 310 PHE A N 1
ATOM 912 C CA . PHE A 1 119 ? -40.477 -8.810 4.048 1.00 34.97 310 PHE A CA 1
ATOM 913 C C . PHE A 1 119 ? -40.526 -10.275 3.640 1.00 36.75 310 PHE A C 1
ATOM 914 O O . PHE A 1 119 ? -40.369 -10.616 2.472 1.00 36.35 310 PHE A O 1
ATOM 922 N N . ALA A 1 120 ? -40.752 -11.137 4.622 1.00 34.92 311 ALA A N 1
ATOM 923 C CA . ALA A 1 120 ? -40.849 -12.559 4.364 1.00 37.93 311 ALA A CA 1
ATOM 924 C C . ALA A 1 120 ? -42.233 -12.830 3.794 1.00 39.13 311 ALA A C 1
ATOM 925 O O . ALA A 1 120 ? -42.431 -13.785 3.046 1.00 40.19 311 ALA A O 1
ATOM 927 N N . HIS A 1 121 ? -43.185 -11.965 4.135 1.00 39.29 312 HIS A N 1
ATOM 928 C CA . HIS A 1 121 ? -44.562 -12.124 3.686 1.00 41.53 312 HIS A CA 1
ATOM 929 C C . HIS A 1 121 ? -45.419 -10.967 4.197 1.00 42.00 312 HIS A C 1
ATOM 930 O O . HIS A 1 121 ? -44.936 -10.094 4.917 1.00 40.52 312 HIS A O 1
ATOM 937 N N . GLY A 1 122 ? -46.694 -10.979 3.825 1.00 42.05 313 GLY A N 1
ATOM 938 C CA . GLY A 1 122 ? -47.619 -9.962 4.286 1.00 43.61 313 GLY A CA 1
ATOM 939 C C . GLY A 1 122 ? -47.766 -8.726 3.422 1.00 43.44 313 GLY A C 1
ATOM 940 O O . GLY A 1 122 ? -48.558 -7.836 3.747 1.00 42.70 313 GLY A O 1
ATOM 941 N N . VAL A 1 123 ? -47.011 -8.660 2.332 1.00 40.94 314 VAL A N 1
ATOM 942 C CA . VAL A 1 123 ? -47.091 -7.509 1.452 1.00 43.08 314 VAL A CA 1
ATOM 943 C C . VAL A 1 123 ? -48.099 -7.784 0.338 1.00 45.88 314 VAL A C 1
ATOM 944 O O . VAL A 1 123 ? -47.900 -8.676 -0.484 1.00 47.62 314 VAL A O 1
ATOM 948 N N . GLU A 1 124 ? -49.193 -7.031 0.326 1.00 47.26 315 GLU A N 1
ATOM 949 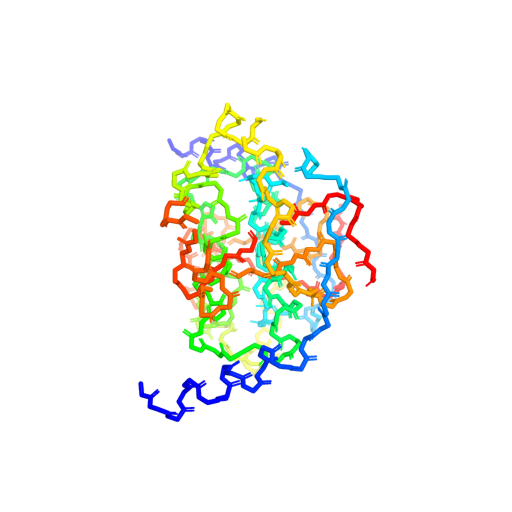C CA . GLU A 1 124 ? -50.199 -7.216 -0.703 1.00 51.93 315 GLU A CA 1
ATOM 950 C C . GLU A 1 124 ? -50.648 -5.907 -1.326 1.00 52.92 315 GLU A C 1
ATOM 951 O O . GLU A 1 124 ? -50.288 -4.826 -0.859 1.00 52.61 315 GLU A O 1
ATOM 957 N N . GLU A 1 125 ? -51.425 -6.016 -2.397 1.00 55.51 316 GLU A N 1
ATOM 958 C CA . GLU A 1 125 ? -51.928 -4.850 -3.103 1.00 58.68 316 GLU A CA 1
ATOM 959 C C . GLU A 1 125 ? -53.062 -4.216 -2.308 1.00 59.50 316 GLU A C 1
ATOM 960 O O . GLU A 1 125 ? -53.809 -4.905 -1.602 1.00 59.50 316 GLU A O 1
ATOM 966 N N . ILE A 1 126 ? -53.185 -2.894 -2.430 1.00 60.96 317 ILE A N 1
ATOM 967 C CA . ILE A 1 126 ? -54.238 -2.165 -1.731 1.00 63.84 317 ILE A CA 1
ATOM 968 C C . ILE A 1 126 ? -55.572 -2.355 -2.444 1.00 65.33 317 ILE A C 1
ATOM 969 O O . ILE A 1 126 ? -55.637 -2.144 -3.673 1.00 65.96 317 ILE A O 1
ATOM 975 N N . SER B 1 1 ? -0.034 -14.836 3.320 1.00 58.00 0 SER B N 1
ATOM 976 C CA . SER B 1 1 ? 0.466 -15.543 4.485 1.00 59.55 0 SER B CA 1
ATOM 977 C C . SER B 1 1 ? 0.382 -17.051 4.282 1.00 58.68 0 SER B C 1
ATOM 978 O O . SER B 1 1 ? -0.428 -17.547 3.480 1.00 58.07 0 SER B O 1
ATOM 981 N N . THR B 1 2 ? 1.214 -17.772 5.003 1.00 45.12 193 THR B N 1
ATOM 982 C CA . THR B 1 2 ? 1.269 -19.200 4.804 1.00 43.21 193 THR B CA 1
ATOM 983 C C . THR B 1 2 ? 0.170 -19.937 5.492 1.00 45.29 193 THR B C 1
ATOM 984 O O . THR B 1 2 ? -0.104 -21.090 5.198 1.00 44.80 193 THR B O 1
ATOM 988 N N . ILE B 1 3 ? -0.446 -19.294 6.400 1.00 46.23 194 ILE B N 1
ATOM 989 C CA . ILE B 1 3 ? -1.554 -19.912 7.068 1.00 47.78 194 ILE B CA 1
ATOM 990 C C . ILE B 1 3 ? -2.769 -19.871 6.122 1.00 46.60 194 ILE B C 1
ATOM 991 O O . ILE B 1 3 ? -3.479 -20.863 5.965 1.00 45.81 194 ILE B O 1
ATOM 996 N N . GLU B 1 4 ? -2.999 -18.714 5.516 1.00 47.16 195 GLU B N 1
ATOM 997 C CA . GLU B 1 4 ? -4.152 -18.519 4.637 1.00 49.27 195 GLU B CA 1
ATOM 998 C C . GLU B 1 4 ? -4.133 -19.552 3.524 1.00 48.16 195 GLU B C 1
ATOM 999 O O . GLU B 1 4 ? -5.121 -20.261 3.317 1.00 49.59 195 GLU B O 1
ATOM 1005 N N . TYR B 1 5 ? -3.001 -19.644 2.856 1.00 47.46 196 TYR B N 1
ATOM 1006 C CA . TYR B 1 5 ? -2.917 -20.601 1.767 1.00 47.35 196 TYR B CA 1
ATOM 1007 C C . TYR B 1 5 ? -3.017 -22.043 2.218 1.00 47.06 196 TYR B C 1
ATOM 1008 O O . TYR B 1 5 ? -3.279 -22.902 1.359 1.00 46.82 196 TYR B O 1
ATOM 1017 N N . ASN B 1 6 ? -2.820 -22.370 3.454 1.00 47.24 197 ASN B N 1
ATOM 1018 C CA . ASN B 1 6 ? -2.938 -23.798 3.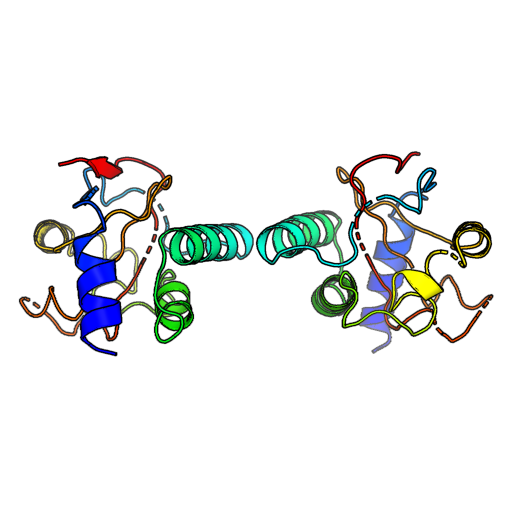724 1.00 48.18 197 ASN B CA 1
ATOM 1019 C C . ASN B 1 6 ? -4.377 -24.218 3.767 1.00 46.97 197 ASN B C 1
ATOM 1020 O O . ASN B 1 6 ? -4.714 -25.335 3.386 1.00 46.83 197 ASN B O 1
ATOM 1025 N N . GLU B 1 7 ? -5.218 -23.321 4.220 1.00 43.93 198 GLU B N 1
ATOM 1026 C CA . GLU B 1 7 ? -6.643 -23.619 4.304 1.00 43.09 198 GLU B CA 1
ATOM 1027 C C . GLU B 1 7 ? -7.200 -23.586 2.883 1.00 40.87 198 GLU B C 1
ATOM 1028 O O . GLU B 1 7 ? -8.093 -24.364 2.533 1.00 39.56 198 GLU B O 1
ATOM 1034 N N . ILE B 1 8 ? -6.666 -22.683 2.065 1.00 36.90 199 ILE B N 1
ATOM 1035 C CA . ILE B 1 8 ? -7.094 -22.600 0.674 1.00 38.89 199 ILE B CA 1
ATOM 1036 C C . ILE B 1 8 ? -6.752 -23.954 0.051 1.00 36.52 199 ILE B C 1
ATOM 1037 O O . ILE B 1 8 ? -7.587 -24.581 -0.609 1.00 37.47 199 ILE B O 1
ATOM 1042 N N . LEU B 1 9 ? -5.515 -24.397 0.259 1.00 36.52 200 LEU B N 1
ATOM 1043 C CA . LEU B 1 9 ? -5.077 -25.686 -0.256 1.00 36.84 200 LEU B CA 1
ATOM 1044 C C . LEU B 1 9 ? -6.018 -26.736 0.318 1.00 39.64 200 LEU B C 1
ATOM 1045 O O . LEU B 1 9 ? -6.449 -27.654 -0.382 1.00 38.82 200 LEU B O 1
ATOM 1050 N N . GLU B 1 10 ? -6.342 -26.575 1.600 1.00 41.39 201 GLU B N 1
ATOM 1051 C CA . GLU B 1 10 ? -7.250 -27.477 2.302 1.00 42.77 201 GLU B CA 1
ATOM 1052 C C . GLU B 1 10 ? -8.627 -27.503 1.631 1.00 41.32 201 GLU B C 1
ATOM 1053 O O . GLU B 1 10 ? -9.197 -28.568 1.383 1.00 39.67 201 GLU B O 1
ATOM 1059 N N . TRP B 1 11 ? -9.159 -26.322 1.342 1.00 39.24 202 TRP B N 1
ATOM 1060 C CA . TRP B 1 11 ? -10.457 -26.235 0.694 1.00 38.74 202 TRP B CA 1
ATOM 1061 C C . TRP B 1 11 ? -10.402 -26.905 -0.684 1.00 39.34 202 TRP B C 1
ATOM 1062 O O . TRP B 1 11 ? -11.188 -27.804 -0.982 1.00 39.35 202 TRP B O 1
ATOM 1073 N N . VAL B 1 12 ? -9.469 -26.470 -1.520 1.00 38.21 203 VAL B N 1
ATOM 1074 C CA . VAL B 1 12 ? -9.332 -27.042 -2.852 1.00 38.19 203 VAL B CA 1
ATOM 1075 C C . VAL B 1 12 ? -9.335 -28.570 -2.817 1.00 40.26 203 VAL B C 1
ATOM 1076 O O . VAL B 1 12 ? -10.007 -29.214 -3.617 1.00 39.78 203 VAL B O 1
ATOM 1080 N N . ASN B 1 13 ? -8.590 -29.150 -1.884 1.00 42.46 204 ASN B N 1
ATOM 1081 C CA . ASN B 1 13 ? -8.509 -30.600 -1.779 1.00 45.24 204 ASN B CA 1
ATOM 1082 C C . ASN B 1 13 ? -9.831 -31.264 -1.410 1.00 46.38 204 ASN B C 1
ATOM 1083 O O . ASN B 1 13 ? -10.048 -32.432 -1.727 1.00 47.42 204 ASN B O 1
ATOM 1088 N N . SER B 1 14 ? -10.716 -30.530 -0.743 1.00 46.45 205 SER B N 1
ATOM 1089 C CA . SER B 1 14 ? -12.009 -31.090 -0.356 1.00 46.11 205 SER B CA 1
ATOM 1090 C C . SER B 1 14 ? -12.983 -31.121 -1.531 1.00 45.95 205 SER B C 1
ATOM 1091 O O . SER B 1 14 ? -14.015 -31.791 -1.475 1.00 45.65 205 SER B O 1
ATOM 1094 N N . LEU B 1 15 ? -12.651 -30.394 -2.593 1.00 44.53 206 LEU B N 1
ATOM 1095 C CA . LEU B 1 15 ? -13.510 -30.331 -3.772 1.00 44.61 206 LEU B CA 1
ATOM 1096 C C . LEU B 1 15 ? -13.372 -31.569 -4.652 1.00 44.31 206 LEU B C 1
ATOM 1097 O O . LEU B 1 15 ? -12.313 -32.188 -4.709 1.00 44.23 206 LEU B O 1
ATOM 1102 N N . GLN B 1 16 ? -14.458 -31.921 -5.330 1.00 45.23 207 GLN B N 1
ATOM 1103 C CA . GLN B 1 16 ? -14.476 -33.074 -6.220 1.00 45.55 207 GLN B CA 1
ATOM 1104 C C . GLN B 1 16 ? -14.035 -32.681 -7.635 1.00 44.79 207 GLN B C 1
ATOM 1105 O O . GLN B 1 16 ? -14.274 -31.555 -8.076 1.00 43.34 207 GLN B O 1
ATOM 1111 N N . PRO B 1 17 ? -13.474 -33.467 -8.252 1.00 45.44 208 PRO B N 1
ATOM 1112 C CA . PRO B 1 17 ? -13.026 -33.167 -9.616 1.00 44.77 208 PRO B CA 1
ATOM 1113 C C . PRO B 1 17 ? -14.240 -33.073 -10.541 1.00 45.65 208 PRO B C 1
ATOM 1114 O O . PRO B 1 17 ? -15.205 -33.820 -10.390 1.00 46.80 208 PRO B O 1
ATOM 1118 N N . ALA B 1 18 ? -14.193 -32.152 -11.493 1.00 44.36 209 ALA B N 1
ATOM 1119 C CA . ALA B 1 18 ? -15.311 -31.970 -12.409 1.00 43.90 209 ALA B CA 1
ATOM 1120 C C . ALA B 1 18 ? -14.923 -32.198 -13.859 1.00 44.44 209 ALA B C 1
ATOM 1121 O O . ALA B 1 18 ? -13.793 -31.914 -14.259 1.00 45.42 209 ALA B O 1
ATOM 1123 N N . ARG B 1 19 ? -15.871 -32.715 -14.636 1.00 45.09 210 ARG B N 1
ATOM 1124 C CA . ARG B 1 19 ? -15.662 -32.958 -16.058 1.00 44.95 210 ARG B CA 1
ATOM 1125 C C . ARG B 1 19 ? -16.663 -32.110 -16.835 1.00 44.89 210 ARG B C 1
ATOM 1126 O O . ARG B 1 19 ? -17.867 -32.346 -16.781 1.00 45.39 210 ARG B O 1
ATOM 1134 N N . VAL B 1 20 ? -16.161 -31.104 -17.538 1.00 43.23 211 VAL B N 1
ATOM 1135 C CA . VAL B 1 20 ? -17.020 -30.234 -18.325 1.00 41.26 211 VAL B CA 1
ATOM 1136 C C . VAL B 1 20 ? -17.178 -30.859 -19.711 1.00 40.23 211 VAL B C 1
ATOM 1137 O O . VAL B 1 20 ? -16.199 -31.015 -20.436 1.00 38.44 211 VAL B O 1
ATOM 1141 N N . THR B 1 21 ? -18.409 -31.211 -20.072 1.00 38.94 212 THR B N 1
ATOM 1142 C CA . THR B 1 21 ? -18.668 -31.839 -21.364 1.00 40.26 212 THR B CA 1
ATOM 1143 C C . THR B 1 21 ? -19.108 -30.874 -22.468 1.00 40.76 212 THR B C 1
ATOM 1144 O O . THR B 1 21 ? -18.896 -31.147 -23.651 1.00 40.92 212 THR B O 1
ATOM 1148 N N . ARG B 1 22 ? -19.719 -29.751 -22.095 1.00 41.75 213 ARG B N 1
ATOM 1149 C CA . ARG B 1 22 ? -20.179 -28.800 -23.096 1.00 44.15 213 ARG B CA 1
ATOM 1150 C C . ARG B 1 22 ? -19.618 -27.395 -22.860 1.00 44.29 213 ARG B C 1
ATOM 1151 O O . ARG B 1 22 ? -20.300 -26.503 -22.353 1.00 45.21 213 ARG B O 1
ATOM 1159 N N . TRP B 1 23 ? -18.355 -27.220 -23.254 1.00 43.94 214 TRP B N 1
ATOM 1160 C CA . TRP B 1 23 ? -17.638 -25.958 -23.091 1.00 44.86 214 TRP B CA 1
ATOM 1161 C C . TRP B 1 23 ? -18.281 -24.760 -23.766 1.00 45.38 214 TRP B C 1
ATOM 1162 O O . TRP B 1 23 ? -18.151 -23.637 -23.286 1.00 45.98 214 TRP B O 1
ATOM 1173 N N . GLY B 1 24 ? -18.966 -24.994 -24.880 1.00 44.58 215 GLY B N 1
ATOM 1174 C CA . GLY B 1 24 ? -19.619 -23.899 -25.573 1.00 43.98 215 GLY B CA 1
ATOM 1175 C C . GLY B 1 24 ? -20.783 -23.329 -24.784 1.00 45.24 215 GLY B C 1
ATOM 1176 O O . GLY B 1 24 ? -21.210 -22.201 -25.034 1.00 44.39 215 GLY B O 1
ATOM 1177 N N . GLY B 1 25 ? -21.298 -24.099 -23.830 1.00 44.36 216 GLY B N 1
ATOM 1178 C CA . GLY B 1 25 ? -22.418 -23.635 -23.027 1.00 43.62 216 GLY B CA 1
ATOM 1179 C C . GLY B 1 25 ? -22.012 -22.781 -21.837 1.00 44.29 216 GLY B C 1
ATOM 1180 O O . GLY B 1 25 ? -22.810 -22.578 -20.922 1.00 43.11 216 GLY B O 1
ATOM 1189 N N . ILE B 1 27 ? -21.372 -19.649 -19.530 1.00 38.79 218 ILE B N 1
ATOM 1190 C CA . ILE B 1 27 ? -22.065 -18.374 -19.372 1.00 39.13 218 ILE B CA 1
ATOM 1191 C C . ILE B 1 27 ? -21.005 -17.321 -19.072 1.00 40.30 218 ILE B C 1
ATOM 1192 O O . ILE B 1 27 ? -20.575 -17.137 -17.930 1.00 39.03 218 ILE B O 1
ATOM 1197 N N . SER B 1 28 ? -20.577 -16.645 -20.134 1.00 39.63 219 SER B N 1
ATOM 1198 C CA . SER B 1 28 ? -19.525 -15.643 -20.059 1.00 39.78 219 SER B CA 1
ATOM 1199 C C . SER B 1 28 ? -19.916 -14.322 -19.422 1.00 38.85 219 SER B C 1
ATOM 1200 O O . SER B 1 28 ? -19.051 -13.530 -19.040 1.00 39.35 219 SER B O 1
ATOM 1203 N N . THR B 1 29 ? -21.211 -14.076 -19.306 1.00 39.26 220 THR B N 1
ATOM 1204 C CA . THR B 1 29 ? -21.679 -12.827 -18.714 1.00 38.66 220 THR B CA 1
ATOM 1205 C C . THR B 1 29 ? -22.759 -13.055 -17.647 1.00 38.05 220 THR B C 1
ATOM 1206 O O . THR B 1 29 ? -23.882 -12.561 -17.783 1.00 36.55 220 THR B O 1
ATOM 1210 N N . PRO B 1 30 ? -22.479 -13.699 -16.728 1.00 36.64 221 PRO B N 1
ATOM 1211 C CA . PRO B 1 30 ? -23.455 -13.968 -15.658 1.00 35.91 221 PRO B CA 1
ATOM 1212 C C . PRO B 1 30 ? -23.931 -12.684 -14.987 1.00 35.62 221 PRO B C 1
ATOM 1213 O O . PRO B 1 30 ? -23.133 -11.782 -14.725 1.00 35.78 221 PRO B O 1
ATOM 1217 N N . ASP B 1 31 ? -25.229 -12.603 -14.710 1.00 37.99 222 ASP B N 1
ATOM 1218 C CA . ASP B 1 31 ? -25.781 -11.409 -14.076 1.00 39.88 222 ASP B CA 1
ATOM 1219 C C . ASP B 1 31 ? -25.420 -11.361 -12.590 1.00 39.43 222 ASP B C 1
ATOM 1220 O O . ASP B 1 31 ? -24.888 -12.324 -12.040 1.00 39.70 222 ASP B O 1
ATOM 1225 N N . ALA B 1 32 ? -25.690 -10.232 -11.949 1.00 36.20 223 ALA B N 1
ATOM 1226 C CA . ALA B 1 32 ? -25.349 -10.075 -10.547 1.00 36.30 223 ALA B CA 1
ATOM 1227 C C . ALA B 1 32 ? -25.984 -11.126 -9.646 1.00 34.79 223 ALA B C 1
ATOM 1228 O O . ALA B 1 32 ? -25.340 -11.601 -8.717 1.00 37.46 223 ALA B O 1
ATOM 1230 N N . VAL B 1 33 ? -27.236 -11.486 -9.904 1.00 32.97 224 VAL B N 1
ATOM 1231 C CA . VAL B 1 33 ? -27.892 -12.498 -9.073 1.00 34.50 224 VAL B CA 1
ATOM 1232 C C . VAL B 1 33 ? -27.199 -13.866 -9.205 1.00 33.47 224 VAL B C 1
ATOM 1233 O O . VAL B 1 33 ? -26.888 -14.504 -8.206 1.00 35.17 224 VAL B O 1
ATOM 1237 N N . LEU B 1 34 ? -26.931 -14.297 -10.435 1.00 35.22 225 LEU B N 1
ATOM 1238 C CA . LEU B 1 34 ? -26.267 -15.585 -10.656 1.00 33.27 225 LEU B CA 1
ATOM 1239 C C . LEU B 1 34 ? -24.914 -15.638 -9.928 1.00 35.02 225 LEU B C 1
ATOM 1240 O O . LEU B 1 34 ? -24.609 -16.615 -9.253 1.00 35.94 225 LEU B O 1
ATOM 1245 N N . GLN B 1 35 ? -24.116 -14.583 -10.073 1.00 33.47 226 GLN B N 1
ATOM 1246 C CA . GLN B 1 35 ? -22.822 -14.502 -9.409 1.00 36.92 226 GLN B CA 1
ATOM 1247 C C . GLN B 1 35 ? -22.988 -14.668 -7.897 1.00 38.60 226 GLN B C 1
ATOM 1248 O O . GLN B 1 35 ? -22.248 -15.425 -7.268 1.00 40.60 226 GLN B O 1
ATOM 1254 N N . ALA B 1 36 ? -23.963 -13.961 -7.319 1.00 38.31 227 ALA B N 1
ATOM 1255 C CA . ALA B 1 36 ? -24.215 -14.044 -5.880 1.00 38.77 227 ALA B CA 1
ATOM 1256 C C . ALA B 1 36 ? -24.656 -15.448 -5.483 1.00 36.47 227 ALA B C 1
ATOM 1257 O O . ALA B 1 36 ? -24.275 -15.955 -4.428 1.00 36.22 227 ALA B O 1
ATOM 1259 N N . VAL B 1 37 ? -25.465 -16.079 -6.327 1.00 38.92 228 VAL B N 1
ATOM 1260 C CA . VAL B 1 37 ? -25.908 -17.441 -6.038 1.00 37.25 228 VAL B CA 1
ATOM 1261 C C . VAL B 1 37 ? -24.695 -18.376 -6.058 1.00 36.44 228 VAL B C 1
ATOM 1262 O O . VAL B 1 37 ? -24.569 -19.250 -5.205 1.00 38.19 228 VAL B O 1
ATOM 1266 N N . ILE B 1 38 ? -23.802 -18.187 -7.022 1.00 36.06 229 ILE B N 1
ATOM 1267 C CA . ILE B 1 38 ? -22.611 -19.027 -7.108 1.00 35.91 229 ILE B CA 1
ATOM 1268 C C . ILE B 1 38 ? -21.670 -18.727 -5.930 1.00 36.40 229 ILE B C 1
ATOM 1269 O O . ILE B 1 38 ? -21.036 -19.627 -5.389 1.00 38.02 229 ILE B O 1
ATOM 1274 N N . LYS B 1 39 ? -21.592 -17.467 -5.525 1.00 37.36 230 LYS B N 1
ATOM 1275 C CA . LYS B 1 39 ? -20.740 -17.096 -4.404 1.00 36.20 230 LYS B CA 1
ATOM 1276 C C . LYS B 1 39 ? -21.217 -17.825 -3.144 1.00 38.42 230 LYS B C 1
ATOM 1277 O O . LYS B 1 39 ? -20.416 -18.335 -2.368 1.00 41.67 230 LYS B O 1
ATOM 1283 N N . ARG B 1 40 ? -22.531 -17.893 -2.959 1.00 40.24 231 ARG B N 1
ATOM 1284 C CA . ARG B 1 40 ? -23.105 -18.579 -1.811 1.00 39.38 231 ARG B CA 1
ATOM 1285 C C . ARG B 1 40 ? -22.662 -20.043 -1.798 1.00 40.78 231 ARG B C 1
ATOM 1286 O O . ARG B 1 40 ? -22.240 -20.561 -0.755 1.00 41.12 231 ARG B O 1
ATOM 1294 N N . SER B 1 41 ? -22.749 -20.718 -2.947 1.00 39.48 232 SER B N 1
ATOM 1295 C CA . SER B 1 41 ? -22.326 -22.114 -3.007 1.00 39.23 232 SER B CA 1
ATOM 1296 C C . SER B 1 41 ? -20.842 -22.245 -2.682 1.00 38.88 232 SER B C 1
ATOM 1297 O O . SER B 1 41 ? -20.433 -23.211 -2.040 1.00 40.30 232 SER B O 1
ATOM 1300 N N . LEU B 1 42 ? -20.035 -21.289 -3.134 1.00 36.74 233 LEU B N 1
ATOM 1301 C CA . LEU B 1 42 ? -18.606 -21.332 -2.828 1.00 38.57 233 LEU B CA 1
ATOM 1302 C C . LEU B 1 42 ? -18.432 -21.252 -1.310 1.00 38.83 233 LEU B C 1
ATOM 1303 O O . LEU B 1 42 ? -17.733 -22.065 -0.716 1.00 39.52 233 LEU B O 1
ATOM 1308 N N . VAL B 1 43 ? -19.084 -20.275 -0.690 1.00 39.57 234 VAL B N 1
ATOM 1309 C CA . VAL B 1 43 ? -19.000 -20.110 0.757 1.00 40.13 234 VAL B CA 1
ATOM 1310 C C . VAL B 1 43 ? -19.487 -21.361 1.483 1.00 40.72 234 VAL B C 1
ATOM 1311 O O . VAL B 1 43 ? -18.857 -21.817 2.440 1.00 41.46 234 VAL B O 1
ATOM 1315 N N . GLU B 1 44 ? -20.601 -21.926 1.025 1.00 40.47 235 GLU B N 1
ATOM 1316 C CA . GLU B 1 44 ? -21.133 -23.121 1.660 1.00 42.56 235 GLU B CA 1
ATOM 1317 C C . GLU B 1 44 ? -20.142 -24.277 1.567 1.00 41.19 235 GLU B C 1
ATOM 1318 O O . GLU B 1 44 ? -20.102 -25.138 2.453 1.00 41.66 235 GLU B O 1
ATOM 1324 N N . SER B 1 45 ? -19.343 -24.294 0.502 1.00 39.39 236 SER B N 1
ATOM 1325 C CA . SER B 1 45 ? -18.364 -25.360 0.325 1.00 37.67 236 SER B CA 1
ATOM 1326 C C . SER B 1 45 ? -17.169 -25.125 1.247 1.00 38.40 236 SER B C 1
ATOM 1327 O O . SER B 1 45 ? -16.284 -25.972 1.363 1.00 39.09 236 SER B O 1
ATOM 1330 N N . GLY B 1 46 ? -17.156 -23.967 1.902 1.00 38.65 237 GLY B N 1
ATOM 1331 C CA . GLY B 1 46 ? -16.079 -23.648 2.818 1.00 38.65 237 GLY B CA 1
ATOM 1332 C C . GLY B 1 46 ? -14.962 -22.843 2.187 1.00 39.82 237 GLY B C 1
ATOM 1333 O O . GLY B 1 46 ? -13.852 -22.813 2.706 1.00 37.44 237 GLY B O 1
ATOM 1334 N N . CYS B 1 47 ? -15.244 -22.190 1.066 1.00 40.10 238 CYS B N 1
ATOM 1335 C CA . CYS B 1 47 ? -14.224 -21.394 0.400 1.00 39.87 238 CYS B CA 1
ATOM 1336 C C . CYS B 1 47 ? -13.669 -20.317 1.344 1.00 40.85 238 CYS B C 1
ATOM 1337 O O . CYS B 1 47 ? -14.433 -19.546 1.915 1.00 40.62 238 CYS B O 1
ATOM 1340 N N . PRO B 1 48 ? -12.527 -20.264 1.496 1.00 42.03 239 PRO B N 1
ATOM 1341 C CA . PRO B 1 48 ? -11.905 -19.267 2.383 1.00 42.26 239 PRO B CA 1
ATOM 1342 C C . PRO B 1 48 ? -12.134 -17.823 1.952 1.00 42.37 239 PRO B C 1
ATOM 1343 O O . PRO B 1 48 ? -11.967 -17.468 0.787 1.00 42.04 239 PRO B O 1
ATOM 1347 N N . ALA B 1 49 ? -12.523 -16.999 2.917 1.00 42.27 240 ALA B N 1
ATOM 1348 C CA . ALA B 1 49 ? -12.816 -15.591 2.686 1.00 42.13 240 ALA B CA 1
ATOM 1349 C C . ALA B 1 49 ? -11.716 -14.819 1.962 1.00 42.64 240 ALA B C 1
ATOM 1350 O O . ALA B 1 49 ? -11.980 -13.782 1.356 1.00 43.76 240 ALA B O 1
ATOM 1352 N N . SER B 1 50 ? -10.488 -15.320 2.015 1.00 42.53 241 SER B N 1
ATOM 1353 C CA . SER B 1 50 ? -9.372 -14.639 1.363 1.00 43.05 241 SER B CA 1
ATOM 1354 C C . SER B 1 50 ? -9.436 -14.622 -0.170 1.00 42.99 241 SER B C 1
ATOM 1355 O O . SER B 1 50 ? -8.954 -13.678 -0.794 1.00 45.44 241 SER B O 1
ATOM 1358 N N . ILE B 1 51 ? -10.031 -15.646 -0.780 1.00 41.12 242 ILE B N 1
ATOM 1359 C CA . ILE B 1 51 ? -10.102 -15.700 -2.244 1.00 38.41 242 ILE B CA 1
ATOM 1360 C C . ILE B 1 51 ? -11.508 -15.701 -2.856 1.00 40.79 242 ILE B C 1
ATOM 1361 O O . ILE B 1 51 ? -11.664 -15.415 -4.045 1.00 41.06 242 ILE B O 1
ATOM 1366 N N . VAL B 1 52 ? -12.527 -16.011 -2.059 1.00 41.47 243 VAL B N 1
ATOM 1367 C CA . VAL B 1 52 ? -13.903 -16.077 -2.561 1.00 41.93 243 VAL B CA 1
ATOM 1368 C C . VAL B 1 52 ? -14.352 -14.939 -3.471 1.00 41.83 243 VAL B C 1
ATOM 1369 O O . VAL B 1 52 ? -14.864 -15.189 -4.564 1.00 42.20 243 VAL B O 1
ATOM 1373 N N . ASN B 1 53 ? -14.181 -13.692 -3.037 1.00 41.76 244 ASN B N 1
ATOM 1374 C CA . ASN B 1 53 ? -14.615 -12.564 -3.862 1.00 42.25 244 ASN B CA 1
ATOM 1375 C C . ASN B 1 53 ? -13.814 -12.427 -5.156 1.00 41.42 244 ASN B C 1
ATOM 1376 O O . ASN B 1 53 ? -14.333 -11.950 -6.166 1.00 39.47 244 ASN B O 1
ATOM 1381 N N . GLU B 1 54 ? -12.555 -12.852 -5.123 1.00 41.13 245 GLU B N 1
ATOM 1382 C CA . GLU B 1 54 ? -11.712 -12.778 -6.305 1.00 43.78 245 GLU B CA 1
ATOM 1383 C C . GLU B 1 54 ? -12.122 -13.850 -7.312 1.00 41.14 245 GLU B C 1
ATOM 1384 O O . GLU B 1 54 ? -12.078 -13.631 -8.525 1.00 42.06 245 GLU B O 1
ATOM 1390 N N . LEU B 1 55 ? -12.523 -15.009 -6.804 1.00 40.51 246 LEU B N 1
ATOM 1391 C CA . LEU B 1 55 ? -12.948 -16.102 -7.663 1.00 39.91 246 LEU B CA 1
ATOM 1392 C C . LEU B 1 55 ? -14.217 -15.691 -8.407 1.00 40.73 246 LEU B C 1
ATOM 1393 O O . LEU B 1 55 ? -14.330 -15.876 -9.619 1.00 40.61 246 LEU B O 1
ATOM 1398 N N . ILE B 1 56 ? -15.167 -15.126 -7.666 1.00 41.35 247 ILE B N 1
ATOM 1399 C CA . ILE B 1 56 ? -16.430 -14.671 -8.246 1.00 41.57 247 ILE B CA 1
ATOM 1400 C C . ILE B 1 56 ? -16.198 -13.511 -9.203 1.00 41.74 247 ILE B C 1
ATOM 1401 O O . ILE B 1 56 ? -16.877 -13.395 -10.229 1.00 42.40 247 ILE B O 1
ATOM 1406 N N . GLU B 1 57 ? -15.244 -12.647 -8.868 1.00 42.23 248 GLU B N 1
ATOM 1407 C CA . GLU B 1 57 ? -14.954 -11.527 -9.741 1.00 43.79 248 GLU B CA 1
ATOM 1408 C C . GLU B 1 57 ? -14.446 -12.101 -11.065 1.00 43.25 248 GLU B C 1
ATOM 1409 O O . GLU B 1 57 ? -14.596 -11.487 -12.127 1.00 42.58 248 GLU B O 1
ATOM 1415 N N . ASN B 1 58 ? -13.858 -13.300 -10.994 1.00 40.86 249 ASN B N 1
ATOM 1416 C CA . ASN B 1 58 ? -13.324 -13.974 -12.188 1.00 40.05 249 ASN B CA 1
ATOM 1417 C C . ASN B 1 58 ? -14.254 -15.060 -12.747 1.00 38.37 249 ASN B C 1
ATOM 1418 O O . ASN B 1 58 ? -13.805 -16.071 -13.269 1.00 39.54 249 ASN B O 1
ATOM 1423 N N . ALA B 1 59 ? -15.557 -14.837 -12.633 1.00 38.25 250 ALA B N 1
ATOM 1424 C CA . ALA B 1 59 ? -16.537 -15.760 -13.174 1.00 37.64 250 ALA B CA 1
ATOM 1425 C C . ALA B 1 59 ? -17.202 -15.053 -14.361 1.00 37.50 250 ALA B C 1
ATOM 1426 O O . ALA B 1 59 ? -18.186 -15.533 -14.921 1.00 37.29 250 ALA B O 1
ATOM 1428 N N . HIS B 1 60 ? -16.635 -13.911 -14.741 1.00 38.62 251 HIS B N 1
ATOM 1429 C CA . HIS B 1 60 ? -17.166 -13.092 -15.826 1.00 38.71 251 HIS B CA 1
ATOM 1430 C C . HIS B 1 60 ? -16.094 -12.737 -16.854 1.00 39.85 251 HIS B C 1
ATOM 1431 O O . HIS B 1 60 ? -14.932 -12.537 -16.498 1.00 40.44 251 HIS B O 1
ATOM 1438 N N . GLU B 1 61 ? -16.506 -12.657 -18.120 1.00 38.37 252 GLU B N 1
ATOM 1439 C CA . GLU B 1 61 ? -15.636 -12.313 -19.250 1.00 39.53 252 GLU B CA 1
ATOM 1440 C C . GLU B 1 61 ? -14.678 -11.167 -18.974 1.00 40.07 252 GLU B C 1
ATOM 1441 O O . GLU B 1 61 ? -13.499 -11.236 -19.310 1.00 40.96 252 GLU B O 1
ATOM 1447 N N . ARG B 1 62 ? -15.216 -10.093 -18.408 1.00 41.33 253 ARG B N 1
ATOM 1448 C CA . ARG B 1 62 ? -14.438 -8.892 -18.133 1.00 43.14 253 ARG B CA 1
ATOM 1449 C C . ARG B 1 62 ? -13.210 -9.131 -17.274 1.00 42.74 253 ARG B C 1
ATOM 1450 O O . ARG B 1 62 ? -12.272 -8.336 -17.303 1.00 42.32 253 ARG B O 1
ATOM 1458 N N . SER B 1 63 ? -13.203 -10.224 -16.520 1.00 40.95 254 SER B N 1
ATOM 1459 C CA . SER B 1 63 ? -12.069 -10.509 -15.658 1.00 44.10 254 SER B CA 1
ATOM 1460 C C . SER B 1 63 ? -11.263 -11.739 -16.055 1.00 43.71 254 SER B C 1
ATOM 1461 O O . SER B 1 63 ? -10.245 -12.024 -15.438 1.00 45.55 254 SER B O 1
ATOM 1464 N N . TRP B 1 64 ? -11.712 -12.458 -17.080 1.00 42.72 255 TRP B N 1
ATOM 1465 C CA . TRP B 1 64 ? -11.013 -13.655 -17.534 1.00 40.31 255 TRP B CA 1
ATOM 1466 C C . TRP B 1 64 ? -9.723 -13.355 -18.300 1.00 39.67 255 TRP B C 1
ATOM 1467 O O . TRP B 1 64 ? -9.551 -12.256 -18.834 1.00 37.99 255 TRP B O 1
ATOM 1478 N N . PRO B 1 65 ? -8.928 -14.184 -18.341 1.00 40.84 256 PRO B N 1
ATOM 1479 C CA . PRO B 1 65 ? -7.660 -14.004 -19.058 1.00 40.68 256 PRO B CA 1
ATOM 1480 C C . PRO B 1 65 ? -7.882 -14.008 -20.576 1.00 42.25 256 PRO B C 1
ATOM 1481 O O . PRO B 1 65 ? -8.946 -14.411 -21.050 1.00 40.89 256 PRO B O 1
ATOM 1485 N N . GLN B 1 66 ? -6.873 -13.570 -21.327 1.00 42.91 257 GLN B N 1
ATOM 1486 C CA . GLN B 1 66 ? -6.955 -13.497 -22.786 1.00 45.25 257 GLN B CA 1
ATOM 1487 C C . GLN B 1 66 ? -7.456 -14.772 -23.465 1.00 44.70 257 GLN B C 1
ATOM 1488 O O . GLN B 1 66 ? -8.240 -14.718 -24.407 1.00 44.59 257 GLN B O 1
ATOM 1494 N N . GLY B 1 67 ? -6.985 -15.925 -23.002 1.00 44.04 258 GLY B N 1
ATOM 1495 C CA . GLY B 1 67 ? -7.414 -17.177 -23.603 1.00 41.24 258 GLY B CA 1
ATOM 1496 C C . GLY B 1 67 ? -8.877 -17.493 -23.380 1.00 40.76 258 GLY B C 1
ATOM 1497 O O . GLY B 1 67 ? -9.338 -18.553 -23.803 1.00 41.29 258 GLY B O 1
ATOM 1498 N N . LEU B 1 68 ? -9.613 -16.587 -22.738 1.00 39.48 259 LEU B N 1
ATOM 1499 C CA . LEU B 1 68 ? -11.034 -16.794 -22.465 1.00 39.44 259 LEU B CA 1
ATOM 1500 C C . LEU B 1 68 ? -11.882 -15.525 -22.602 1.00 38.11 259 LEU B C 1
ATOM 1501 O O . LEU B 1 68 ? -13.111 -15.589 -22.517 1.00 37.28 259 LEU B O 1
ATOM 1506 N N . ALA B 1 69 ? -11.238 -14.386 -22.820 1.00 39.01 260 ALA B N 1
ATOM 1507 C CA . ALA B 1 69 ? -11.936 -13.095 -22.879 1.00 38.96 260 ALA B CA 1
ATOM 1508 C C . ALA B 1 69 ? -13.040 -12.872 -23.915 1.00 38.69 260 ALA B C 1
ATOM 1509 O O . ALA B 1 69 ? -14.027 -12.196 -23.623 1.00 39.62 260 ALA B O 1
ATOM 1511 N N . THR B 1 70 ? -12.891 -13.417 -25.119 1.00 38.57 261 THR B N 1
ATOM 1512 C CA . THR B 1 70 ? -13.920 -13.221 -26.144 1.00 36.59 261 THR B CA 1
ATOM 1513 C C . THR B 1 70 ? -14.460 -14.518 -26.729 1.00 37.62 261 THR B C 1
ATOM 1514 O O . THR B 1 70 ? -13.816 -15.573 -26.658 1.00 36.72 261 THR B O 1
ATOM 1518 N N . LEU B 1 71 ? -15.650 -14.422 -27.316 1.00 36.25 262 LEU B N 1
ATOM 1519 C CA . LEU B 1 71 ? -16.284 -15.579 -27.928 1.00 36.19 262 LEU B CA 1
ATOM 1520 C C . LEU B 1 71 ? -15.358 -16.218 -28.956 1.00 34.02 262 LEU B C 1
ATOM 1521 O O . LEU B 1 71 ? -15.248 -17.439 -29.028 1.00 33.75 262 LEU B O 1
ATOM 1526 N N . GLU B 1 72 ? -14.705 -15.379 -29.751 1.00 32.88 263 GLU B N 1
ATOM 1527 C CA . GLU B 1 72 ? -13.794 -15.845 -30.787 1.00 33.43 263 GLU B CA 1
ATOM 1528 C C . GLU B 1 72 ? -12.647 -16.647 -30.184 1.00 30.85 263 GLU B C 1
ATOM 1529 O O . GLU B 1 72 ? -12.304 -17.721 -30.678 1.00 27.23 263 GLU B O 1
ATOM 1535 N N . THR B 1 73 ? -12.051 -16.124 -29.117 1.00 29.48 264 THR B N 1
ATOM 1536 C CA . THR B 1 73 ? -10.944 -16.809 -28.462 1.00 30.49 264 THR B CA 1
ATOM 1537 C C . THR B 1 73 ? -11.412 -18.103 -27.813 1.00 29.99 264 THR B C 1
ATOM 1538 O O . THR B 1 73 ? -10.685 -19.093 -27.807 1.00 30.62 264 THR B O 1
ATOM 1542 N N . ARG B 1 74 ? -12.626 -18.096 -27.269 1.00 28.83 265 ARG B N 1
ATOM 1543 C CA . ARG B 1 74 ? -13.172 -19.289 -26.637 1.00 28.50 265 ARG B CA 1
ATOM 1544 C C . ARG B 1 74 ? -13.478 -20.381 -27.666 1.00 29.31 265 ARG B C 1
ATOM 1545 O O . ARG B 1 74 ? -13.298 -21.566 -27.386 1.00 30.33 265 ARG B O 1
ATOM 1553 N N . GLN B 1 75 ? -13.941 -19.989 -28.853 1.00 27.67 266 GLN B N 1
ATOM 1554 C CA . GLN B 1 75 ? -14.240 -20.963 -29.909 1.00 30.08 266 GLN B CA 1
ATOM 1555 C C . GLN B 1 75 ? -12.938 -21.603 -30.368 1.00 30.74 266 GLN B C 1
ATOM 1556 O O . GLN B 1 75 ? -12.864 -22.813 -30.588 1.00 32.74 266 GLN B O 1
ATOM 1570 N N . ASN B 1 77 ? -10.146 -21.972 -28.649 1.00 32.19 268 ASN B N 1
ATOM 1571 C CA . ASN B 1 77 ? -9.572 -22.833 -27.616 1.00 35.12 268 ASN B CA 1
ATOM 1572 C C . ASN B 1 77 ? -10.523 -23.893 -27.066 1.00 37.06 268 ASN B C 1
ATOM 1573 O O . ASN B 1 77 ? -10.237 -24.500 -26.033 1.00 37.35 268 ASN B O 1
ATOM 1578 N N . ARG B 1 78 ? -11.644 -24.112 -27.751 1.00 40.15 269 ARG B N 1
ATOM 1579 C CA . ARG B 1 78 ? -12.625 -25.114 -27.330 1.00 43.51 269 ARG B CA 1
ATOM 1580 C C . ARG B 1 78 ? -11.861 -26.383 -26.953 1.00 43.62 269 ARG B C 1
ATOM 1581 O O . ARG B 1 78 ? -12.047 -26.960 -25.882 1.00 42.59 269 ARG B O 1
ATOM 1589 N N . ARG B 1 79 ? -10.997 -26.780 -27.875 1.00 44.24 270 ARG B N 1
ATOM 1590 C CA . ARG B 1 79 ? -10.118 -27.944 -27.789 1.00 46.14 270 ARG B CA 1
ATOM 1591 C C . ARG B 1 79 ? -9.316 -27.979 -26.485 1.00 45.80 270 ARG B C 1
ATOM 1592 O O . ARG B 1 79 ? -9.366 -28.939 -25.714 1.00 45.85 270 ARG B O 1
ATOM 1600 N N . TYR B 1 80 ? -8.569 -26.904 -26.271 1.00 45.06 271 TYR B N 1
ATOM 1601 C CA . TYR B 1 80 ? -7.686 -26.711 -25.124 1.00 44.83 271 TYR B CA 1
ATOM 1602 C C . TYR B 1 80 ? -8.315 -26.815 -23.721 1.00 42.20 271 TYR B C 1
ATOM 1603 O O . TYR B 1 80 ? -7.734 -27.441 -22.829 1.00 40.97 271 TYR B O 1
ATOM 1612 N N . TYR B 1 81 ? -9.487 -26.211 -23.519 1.00 39.31 272 TYR B N 1
ATOM 1613 C CA . TYR B 1 81 ? -10.127 -26.234 -22.188 1.00 38.37 272 TYR B CA 1
ATOM 1614 C C . TYR B 1 81 ? -10.200 -27.616 -21.578 1.00 36.89 272 TYR B C 1
ATOM 1615 O O . TYR B 1 81 ? -10.268 -27.765 -20.357 1.00 36.57 272 TYR B O 1
ATOM 1624 N N . GLU B 1 82 ? -10.195 -28.628 -22.434 1.00 36.17 273 GLU B N 1
ATOM 1625 C CA . GLU B 1 82 ? -10.271 -29.998 -21.964 1.00 38.47 273 GLU B CA 1
ATOM 1626 C C . GLU B 1 82 ? -9.069 -30.356 -21.096 1.00 38.13 273 GLU B C 1
ATOM 1627 O O . GLU B 1 82 ? -9.100 -31.346 -20.364 1.00 40.03 273 GLU B O 1
ATOM 1633 N N . ASN B 1 83 ? -8.019 -29.540 -21.167 1.00 37.32 274 ASN B N 1
ATOM 1634 C CA . ASN B 1 83 ? -6.813 -29.791 -20.388 1.00 34.14 274 ASN B CA 1
ATOM 1635 C C . ASN B 1 83 ? -6.870 -29.178 -18.990 1.00 33.34 274 ASN B C 1
ATOM 1636 O O . ASN B 1 83 ? -6.012 -29.449 -18.148 1.00 32.10 274 ASN B O 1
ATOM 1641 N N . TYR B 1 84 ? -7.880 -28.353 -18.739 1.00 33.23 275 TYR B N 1
ATOM 1642 C CA . TYR B 1 84 ? -8.027 -27.732 -17.427 1.00 33.85 275 TYR B CA 1
ATOM 1643 C C . TYR B 1 84 ? -8.223 -28.766 -16.334 1.00 34.75 275 TYR B C 1
ATOM 1644 O O . TYR B 1 84 ? -8.812 -29.824 -16.558 1.00 33.33 275 TYR B O 1
ATOM 1653 N N . VAL B 1 85 ? -7.713 -28.447 -15.150 1.00 34.05 276 VAL B N 1
ATOM 1654 C CA . VAL B 1 85 ? -7.905 -29.285 -13.976 1.00 32.76 276 VAL B CA 1
ATOM 1655 C C . VAL B 1 85 ? -8.983 -28.482 -13.265 1.00 33.67 276 VAL B C 1
ATOM 1656 O O . VAL B 1 85 ? -8.716 -27.415 -12.720 1.00 34.55 276 VAL B O 1
ATOM 1660 N N . ALA B 1 86 ? -10.209 -28.983 -13.294 1.00 34.78 277 ALA B N 1
ATOM 1661 C CA . ALA B 1 86 ? -11.319 -28.259 -12.696 1.00 36.17 277 ALA B CA 1
ATOM 1662 C C . ALA B 1 86 ? -11.988 -28.965 -11.531 1.00 37.43 277 ALA B C 1
ATOM 1663 O O . ALA B 1 86 ? -12.130 -30.191 -11.520 1.00 38.73 277 ALA B O 1
ATOM 1665 N N . LYS B 1 87 ? -12.415 -28.170 -10.556 1.00 36.37 278 LYS B N 1
ATOM 1666 C CA . LYS B 1 87 ? -13.090 -28.694 -9.382 1.00 36.25 278 LYS B CA 1
ATOM 1667 C C . LYS B 1 87 ? -14.542 -28.233 -9.370 1.00 36.41 278 LYS B C 1
ATOM 1668 O O . LYS B 1 87 ? -14.855 -27.098 -9.716 1.00 36.26 278 LYS B O 1
ATOM 1674 N N . ARG B 1 88 ? -15.412 -29.136 -8.948 1.00 37.24 279 ARG B N 1
ATOM 1675 C CA . ARG B 1 88 ? -16.846 -28.910 -8.895 1.00 38.38 279 ARG B CA 1
ATOM 1676 C C . ARG B 1 88 ? -17.350 -28.053 -7.735 1.00 39.04 279 ARG B C 1
ATOM 1677 O O . ARG B 1 88 ? -17.055 -28.327 -6.571 1.00 40.56 279 ARG B O 1
ATOM 1685 N N . ILE B 1 89 ? -18.094 -26.999 -8.057 1.00 39.70 280 ILE B N 1
ATOM 1686 C CA . ILE B 1 89 ? -18.701 -26.186 -7.014 1.00 40.27 280 ILE B CA 1
ATOM 1687 C C . ILE B 1 89 ? -19.920 -27.065 -6.688 1.00 41.65 280 ILE B C 1
ATOM 1688 O O . ILE B 1 89 ? -20.799 -27.241 -7.532 1.00 38.86 280 ILE B O 1
ATOM 1693 N N . PRO B 1 90 ? -19.969 -27.550 -5.642 1.00 42.23 281 PRO B N 1
ATOM 1694 C CA . PRO B 1 90 ? -21.081 -28.428 -5.243 1.00 42.71 281 PRO B CA 1
ATOM 1695 C C . PRO B 1 90 ? -22.519 -27.940 -5.421 1.00 43.74 281 PRO B C 1
ATOM 1696 O O . PRO B 1 90 ? -22.860 -26.810 -5.071 1.00 42.72 281 PRO B O 1
ATOM 1700 N N . GLY B 1 91 ? -23.349 -28.821 -5.975 1.00 42.90 282 GLY B N 1
ATOM 1701 C CA . GLY B 1 91 ? -24.750 -28.517 -6.207 1.00 43.75 282 GLY B CA 1
ATOM 1702 C C . GLY B 1 91 ? -25.018 -27.566 -7.364 1.00 44.08 282 GLY B C 1
ATOM 1703 O O . GLY B 1 91 ? -26.162 -27.170 -7.590 1.00 43.00 282 GLY B O 1
ATOM 1704 N N . LYS B 1 92 ? -23.976 -27.213 -8.109 1.00 42.78 283 LYS B N 1
ATOM 1705 C CA . LYS B 1 92 ? -24.126 -26.279 -9.220 1.00 43.73 283 LYS B CA 1
ATOM 1706 C C . LYS B 1 92 ? -23.415 -26.709 -10.493 1.00 43.76 283 LYS B C 1
ATOM 1707 O O . LYS B 1 92 ? -22.428 -27.452 -10.454 1.00 42.02 283 LYS B O 1
ATOM 1713 N N . GLN B 1 93 ? -23.924 -26.213 -11.620 1.00 41.18 284 GLN B N 1
ATOM 1714 C CA . GLN B 1 93 ? -23.342 -26.481 -12.923 1.00 40.99 284 GLN B CA 1
ATOM 1715 C C . GLN B 1 93 ? -22.261 -25.439 -13.126 1.00 40.00 284 GLN B C 1
ATOM 1716 O O . GLN B 1 93 ? -22.339 -24.617 -14.043 1.00 42.08 284 GLN B O 1
ATOM 1722 N N . ALA B 1 94 ? -21.267 -25.463 -12.242 1.00 39.66 285 ALA B N 1
ATOM 1723 C CA . ALA B 1 94 ? -20.154 -24.531 -12.309 1.00 37.11 285 ALA B CA 1
ATOM 1724 C C . ALA B 1 94 ? -18.892 -25.185 -11.766 1.00 36.56 285 ALA B C 1
ATOM 1725 O O . ALA B 1 94 ? -18.949 -26.135 -10.986 1.00 34.10 285 ALA B O 1
ATOM 1727 N N . VAL B 1 95 ? -17.748 -24.666 -12.187 1.00 37.15 286 VAL B N 1
ATOM 1728 C CA . VAL B 1 95 ? -16.474 -25.200 -11.744 1.00 34.92 286 VAL B CA 1
ATOM 1729 C C . VAL B 1 95 ? -15.512 -24.095 -11.377 1.00 35.23 286 VAL B C 1
ATOM 1730 O O . VAL B 1 95 ? -15.721 -22.929 -11.711 1.00 34.84 286 VAL B O 1
ATOM 1734 N N . VAL B 1 96 ? -14.450 -24.493 -10.687 1.00 35.59 287 VAL B N 1
ATOM 1735 C CA . VAL B 1 96 ? -13.381 -23.595 -10.288 1.00 35.77 287 VAL B CA 1
ATOM 1736 C C . VAL B 1 96 ? -12.116 -24.148 -10.928 1.00 35.49 287 VAL B C 1
ATOM 1737 O O . VAL B 1 96 ? -11.913 -25.361 -10.979 1.00 36.44 287 VAL B O 1
ATOM 1741 N N . VAL B 1 97 ? -11.286 -23.262 -11.453 1.00 33.93 288 VAL B N 1
ATOM 1742 C CA . VAL B 1 97 ? -10.029 -23.665 -12.057 1.00 33.63 288 VAL B CA 1
ATOM 1743 C C . VAL B 1 97 ? -8.994 -22.864 -11.293 1.00 33.51 288 VAL B C 1
ATOM 1744 O O . VAL B 1 97 ? -8.848 -21.661 -11.507 1.00 32.45 288 VAL B O 1
ATOM 1756 N N . ALA B 1 99 ? -5.326 -21.586 -10.163 1.00 35.03 290 ALA B N 1
ATOM 1757 C CA . ALA B 1 99 ? -4.028 -21.386 -10.792 1.00 35.42 290 ALA B CA 1
ATOM 1758 C C . ALA B 1 99 ? -3.029 -22.438 -10.306 1.00 35.42 290 ALA B C 1
ATOM 1759 O O . ALA B 1 99 ? -2.461 -23.186 -11.105 1.00 37.15 290 ALA B O 1
ATOM 1761 N N . CYS B 1 100 ? -2.838 -22.503 -8.991 1.00 37.23 291 CYS B N 1
ATOM 1762 C CA . CYS B 1 100 ? -1.896 -23.442 -8.384 1.00 38.44 291 CYS B CA 1
ATOM 1763 C C . CYS B 1 100 ? -2.092 -24.890 -8.834 1.00 38.78 291 CYS B C 1
ATOM 1764 O O . CYS B 1 100 ? -1.262 -25.752 -8.547 1.00 37.82 291 CYS B O 1
ATOM 1767 N N . GLU B 1 101 ? -3.183 -25.155 -9.544 1.00 38.27 292 GLU B N 1
ATOM 1768 C CA . GLU B 1 101 ? -3.474 -26.506 -10.005 1.00 38.71 292 GLU B CA 1
ATOM 1769 C C . GLU B 1 101 ? -3.460 -26.601 -11.535 1.00 38.70 292 GLU B C 1
ATOM 1770 O O . GLU B 1 101 ? -3.653 -27.676 -12.104 1.00 36.98 292 GLU B O 1
ATOM 1776 N N . ASN B 1 102 ? -3.208 -25.476 -12.197 1.00 38.90 293 ASN B N 1
ATOM 1777 C CA . ASN B 1 102 ? -3.194 -25.436 -13.657 1.00 38.83 293 ASN B CA 1
ATOM 1778 C C . ASN B 1 102 ? -1.990 -24.719 -14.252 1.00 39.58 293 ASN B C 1
ATOM 1779 O O . ASN B 1 102 ? -2.111 -24.013 -15.257 1.00 37.70 293 ASN B O 1
ATOM 1784 N N . GLN B 1 103 ? -0.829 -24.914 -13.631 1.00 39.07 294 GLN B N 1
ATOM 1785 C CA . GLN B 1 103 ? 0.406 -24.290 -14.091 1.00 40.49 294 GLN B CA 1
ATOM 1786 C C . GLN B 1 103 ? 0.869 -24.874 -15.425 1.00 41.33 294 GLN B C 1
ATOM 1787 O O . GLN B 1 103 ? 1.657 -24.256 -16.137 1.00 41.62 294 GLN B O 1
ATOM 1793 N N . HIS B 1 104 ? 0.377 -26.064 -15.757 1.00 42.50 295 HIS B N 1
ATOM 1794 C CA . HIS B 1 104 ? 0.748 -26.706 -17.014 1.00 44.44 295 HIS B CA 1
ATOM 1795 C C . HIS B 1 104 ? -0.015 -26.079 -18.176 1.00 45.03 295 HIS B C 1
ATOM 1796 O O . HIS B 1 104 ? 0.246 -26.382 -19.340 1.00 44.61 295 HIS B O 1
ATOM 1811 N N . GLY B 1 106 ? -1.474 -22.674 -20.394 1.00 52.72 297 GLY B N 1
ATOM 1812 C CA . GLY B 1 106 ? -0.845 -21.455 -20.868 1.00 54.75 297 GLY B CA 1
ATOM 1813 C C . GLY B 1 106 ? -0.999 -20.350 -19.844 1.00 56.02 297 GLY B C 1
ATOM 1814 O O . GLY B 1 106 ? -1.805 -20.466 -18.921 1.00 57.10 297 GLY B O 1
ATOM 1815 N N . ASP B 1 107 ? -0.233 -19.275 -20.000 1.00 57.03 298 ASP B N 1
ATOM 1816 C CA . ASP B 1 107 ? -0.303 -18.156 -19.065 1.00 58.43 298 ASP B CA 1
ATOM 1817 C C . ASP B 1 107 ? -1.610 -17.385 -19.191 1.00 56.38 298 ASP B C 1
ATOM 1818 O O . ASP B 1 107 ? -2.194 -16.978 -18.188 1.00 57.04 298 ASP B O 1
ATOM 1823 N N . ASP B 1 108 ? -2.062 -17.178 -20.424 1.00 54.01 299 ASP B N 1
ATOM 1824 C CA . ASP B 1 108 ? -3.305 -16.454 -20.658 1.00 51.86 299 ASP B CA 1
ATOM 1825 C C . ASP B 1 108 ? -4.518 -17.358 -20.497 1.00 46.81 299 ASP B C 1
ATOM 1826 O O . ASP B 1 108 ? -5.623 -16.999 -20.895 1.00 43.42 299 ASP B O 1
ATOM 1839 N N . VAL B 1 110 ? -4.889 -19.131 -17.330 1.00 43.16 301 VAL B N 1
ATOM 1840 C CA . VAL B 1 110 ? -5.159 -19.118 -15.896 1.00 45.18 301 VAL B CA 1
ATOM 1841 C C . VAL B 1 110 ? -5.035 -17.735 -15.270 1.00 46.30 301 VAL B C 1
ATOM 1842 O O . VAL B 1 110 ? -4.400 -16.834 -15.824 1.00 45.42 301 VAL B O 1
ATOM 1846 N N . GLN B 1 111 ? -5.647 -17.582 -14.102 1.00 47.04 302 GLN B N 1
ATOM 1847 C CA . GLN B 1 111 ? -5.627 -16.317 -13.385 1.00 49.67 302 GLN B CA 1
ATOM 1848 C C . GLN B 1 111 ? -5.724 -16.560 -11.877 1.00 48.76 302 GLN B C 1
ATOM 1849 O O . GLN B 1 111 ? -6.502 -17.395 -11.426 1.00 49.14 302 GLN B O 1
ATOM 1855 N N . GLU B 1 112 ? -4.924 -15.814 -11.118 1.00 47.60 303 GLU B N 1
ATOM 1856 C CA . GLU B 1 112 ? -4.860 -15.922 -9.671 1.00 46.18 303 GLU B CA 1
ATOM 1857 C C . GLU B 1 112 ? -6.026 -15.249 -8.937 1.00 43.17 303 GLU B C 1
ATOM 1858 O O . GLU B 1 112 ? -6.481 -14.178 -9.353 1.00 42.77 303 GLU B O 1
ATOM 1864 N N . PRO B 1 113 ? -6.511 -15.823 -8.069 1.00 40.53 304 PRO B N 1
ATOM 1865 C CA . PRO B 1 113 ? -6.121 -17.087 -7.435 1.00 36.90 304 PRO B CA 1
ATOM 1866 C C . PRO B 1 113 ? -6.684 -18.266 -8.237 1.00 35.23 304 PRO B C 1
ATOM 1867 O O . PRO B 1 113 ? -6.246 -19.411 -8.087 1.00 34.15 304 PRO B O 1
ATOM 1871 N N . GLY B 1 114 ? -7.679 -17.971 -9.061 1.00 34.49 305 GLY B N 1
ATOM 1872 C CA . GLY B 1 114 ? -8.310 -18.988 -9.876 1.00 32.56 305 GLY B CA 1
ATOM 1873 C C . GLY B 1 114 ? -9.453 -18.345 -10.625 1.00 34.24 305 GLY B C 1
ATOM 1874 O O . GLY B 1 114 ? -9.691 -17.146 -10.503 1.00 33.32 305 GLY B O 1
ATOM 1875 N N . LEU B 1 115 ? -10.164 -19.128 -11.418 1.00 35.83 306 LEU B N 1
ATOM 1876 C CA . LEU B 1 115 ? -11.281 -18.564 -12.151 1.00 36.5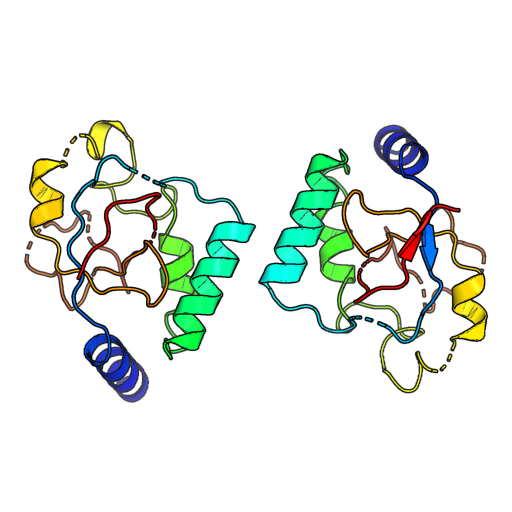1 306 LEU B CA 1
ATOM 1877 C C . LEU B 1 115 ? -12.489 -19.460 -11.998 1.00 36.31 306 LEU B C 1
ATOM 1878 O O . LEU B 1 115 ? -12.371 -20.621 -11.610 1.00 35.71 306 LEU B O 1
ATOM 1883 N N . VAL B 1 116 ? -13.657 -18.903 -12.278 1.00 36.46 307 VAL B N 1
ATOM 1884 C CA . VAL B 1 116 ? -14.888 -19.657 -12.179 1.00 36.11 307 VAL B CA 1
ATOM 1885 C C . VAL B 1 116 ? -15.590 -19.650 -13.525 1.00 36.63 307 VAL B C 1
ATOM 1886 O O . VAL B 1 116 ? -15.592 -18.644 -14.237 1.00 36.70 307 VAL B O 1
ATOM 1898 N N . ILE B 1 118 ? -19.299 -20.832 -15.147 1.00 35.88 309 ILE B N 1
ATOM 1899 C CA . ILE B 1 118 ? -20.654 -21.307 -14.921 1.00 36.54 309 ILE B CA 1
ATOM 1900 C C . ILE B 1 118 ? -21.221 -21.792 -16.261 1.00 39.17 309 ILE B C 1
ATOM 1901 O O . ILE B 1 118 ? -20.950 -21.199 -17.307 1.00 38.40 309 ILE B O 1
ATOM 1906 N N . PHE B 1 119 ? -21.984 -22.880 -16.222 1.00 39.18 310 PHE B N 1
ATOM 1907 C CA . PHE B 1 119 ? -22.587 -23.455 -17.422 1.00 40.53 310 PHE B CA 1
ATOM 1908 C C . PHE B 1 119 ? -24.074 -23.699 -17.194 1.00 41.50 310 PHE B C 1
ATOM 1909 O O . PHE B 1 119 ? -24.538 -23.729 -16.060 1.00 42.01 310 PHE B O 1
ATOM 1917 N N . ALA B 1 120 ? -24.815 -23.883 -18.282 1.00 41.63 311 ALA B N 1
ATOM 1918 C CA . ALA B 1 120 ? -26.239 -24.152 -18.186 1.00 41.06 311 ALA B CA 1
ATOM 1919 C C . ALA B 1 120 ? -26.454 -25.661 -18.020 1.00 42.50 311 ALA B C 1
ATOM 1920 O O . ALA B 1 120 ? -27.371 -26.087 -17.323 1.00 42.80 311 ALA B O 1
ATOM 1922 N N . HIS B 1 121 ? -25.599 -26.458 -18.663 1.00 41.49 312 HIS B N 1
ATOM 1923 C CA . HIS B 1 121 ? -25.673 -27.925 -18.605 1.00 41.00 312 HIS B CA 1
ATOM 1924 C C . HIS B 1 121 ? -24.278 -28.494 -18.883 1.00 42.38 312 HIS B C 1
ATOM 1925 O O . HIS B 1 121 ? -23.385 -27.778 -19.339 1.00 39.94 312 HIS B O 1
ATOM 1932 N N . GLY B 1 122 ? -24.109 -29.793 -18.639 1.00 41.06 313 GLY B N 1
ATOM 1933 C CA . GLY B 1 122 ? -22.843 -30.435 -18.955 1.00 43.12 313 GLY B CA 1
ATOM 1934 C C . GLY B 1 122 ? -21.808 -30.762 -17.894 1.00 41.89 313 GLY B C 1
ATOM 1935 O O . GLY B 1 122 ? -20.952 -31.618 -18.127 1.00 43.74 313 GLY B O 1
ATOM 1936 N N . VAL B 1 123 ? -21.850 -30.099 -16.744 1.00 42.01 314 VAL B N 1
ATOM 1937 C CA . VAL B 1 123 ? -20.859 -30.379 -15.699 1.00 42.61 314 VAL B CA 1
ATOM 1938 C C . VAL B 1 123 ? -21.176 -31.690 -14.988 1.00 44.99 314 VAL B C 1
ATOM 1939 O O . VAL B 1 123 ? -22.184 -31.801 -14.287 1.00 44.53 314 VAL B O 1
ATOM 1943 N N . GLU B 1 124 ? -20.308 -32.680 -15.162 1.00 46.72 315 GLU B N 1
ATOM 1944 C CA . GLU B 1 124 ? -20.527 -33.986 -14.550 1.00 50.92 315 GLU B CA 1
ATOM 1945 C C . GLU B 1 124 ? -19.434 -34.464 -13.597 1.00 51.92 315 GLU B C 1
ATOM 1946 O O . GLU B 1 124 ? -18.360 -33.873 -13.507 1.00 50.57 315 GLU B O 1
ATOM 1952 N N . GLU B 1 125 ? -19.734 -35.558 -12.901 1.00 54.57 316 GLU B N 1
ATOM 1953 C CA . GLU B 1 125 ? -18.830 -36.175 -11.934 1.00 56.76 316 GLU B CA 1
ATOM 1954 C C . GLU B 1 125 ? -17.785 -37.055 -12.614 1.00 56.95 316 GLU B C 1
ATOM 1955 O O . GLU B 1 125 ? -16.608 -37.000 -12.203 1.00 56.68 316 GLU B O 1
#

Radius of gyration: 22.04 Å; Cα contacts (8 Å, |Δi|>4): 378; chains: 2; bounding box: 56×51×50 Å